Protein AF-W1VDV5-F1 (afdb_monomer)

pLDDT: mean 86.65, std 18.5, range [27.94, 98.75]

Organism: NCBI:txid1403939

Sequence (209 aa):
MAQVTILQLNIWMSGTKVPDGIARCADIVRTTHADVVITSESTPQAVEELRHLLGDGWYAASDPARNGALARWPVAKVGRSDDYLATHVAHPGRTLAVYSMHLEYEYYTPFLYRGYGGSTRYLPSGRWGWGPMPSPVLDEDDLKRVNVESRRPAVGATVAAMMRADTTAGRAPVAGGDFNEPSHLDYTIDGPPTWTTPSTRCTPSTTWA

InterPro domains:
  IPR005135 Endonuclease/exonuclease/phosphatase [PF03372] (7-206)
  IPR036691 Endonuclease/exonuclease/phosphatase superfamily [G3DSA:3.60.10.10] (2-208)
  IPR036691 Endonuclease/exonuclease/phosphatase superfamily [SSF56219] (4-194)

Solvent-accessible surface area (backbone atoms only — not comparable to full-atom values): 11507 Å² total; per-residue (Å²): 129,84,88,80,40,74,41,68,45,69,42,55,70,42,14,72,82,41,93,62,25,49,62,52,49,39,50,52,44,60,76,68,60,44,44,32,39,28,26,8,47,19,42,51,66,45,49,49,53,35,35,60,73,69,29,93,66,44,33,76,50,61,39,94,58,14,15,21,39,35,26,65,39,55,73,75,45,78,48,82,51,80,58,37,33,41,37,32,27,57,39,94,91,47,37,34,37,40,33,14,23,41,36,48,72,40,36,33,50,65,32,27,54,70,19,22,18,28,38,24,86,89,45,90,60,20,83,34,30,76,36,74,44,100,60,51,52,80,55,65,69,60,45,52,50,42,42,57,72,38,41,45,62,59,53,51,51,52,52,52,51,51,38,52,52,34,42,76,71,65,32,47,54,46,76,43,51,43,54,57,65,79,57,83,72,66,74,46,84,86,56,77,87,62,88,88,55,87,80,88,71,88,70,87,83,85,76,90,130

Foldseek 3Di:
DPDAAEEEDALDLLLPVPVVSLLVVLVVCVVSVHQKYKYANHDPVSQVVNQVSVHPQKDKDDDRLRIIMIGSADFPDWDDDNFWIWTWGPDPVFTETEIHGDFQLALLLLQLQLQAQRCQCPDPSVVRRRHGHPDHDPDPVVSVVSVVVSVLVVVVVVVVVVCVVCVVVRHHYDYDYNSSHDDPCSPDPPDDRDPPDDPPDPDDPDDDD

Radius of gyration: 19.24 Å; Cα contacts (8 Å, |Δi|>4): 398; chains: 1; bounding box: 49×42×48 Å

Secondary structure (DSSP, 8-state):
-----EEEEE-TTTTTTSTTHHHHHHHHHHHTT-SEEEEES--HHHHHHHHHHH-TT-EEEE-TTSEEEEESS-EEEEEE-SSEEEEEE--TTS-EEEEEEE---S--HHHHHTTB----TTSGGGGGT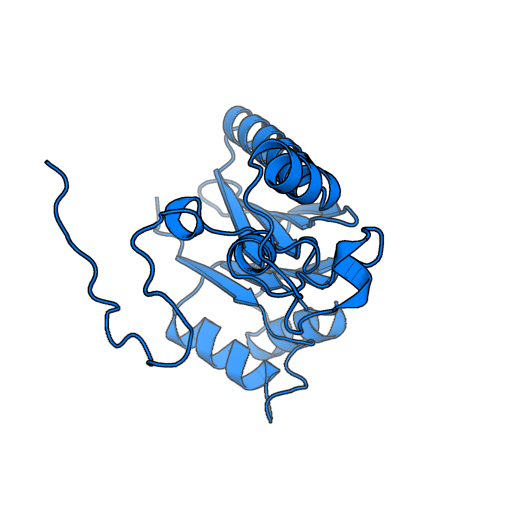TSB-SS----HHHHHHHHHHT-HHHHHHHHHHHHHHHHHTT-EEEEEEE--PPPGGGG-TTSPSSTTS------------

Structure (mmCIF, N/CA/C/O backbone):
data_AF-W1VDV5-F1
#
_entry.id   AF-W1VDV5-F1
#
loop_
_atom_site.group_PDB
_atom_site.id
_atom_site.type_symbol
_atom_site.label_atom_id
_atom_site.label_alt_id
_atom_site.label_comp_id
_atom_site.label_asym_id
_atom_site.label_entity_id
_atom_site.label_seq_id
_atom_site.pdbx_PDB_ins_code
_atom_site.Cartn_x
_atom_site.Cartn_y
_atom_site.Cartn_z
_atom_site.occupancy
_atom_site.B_iso_or_equiv
_atom_site.auth_seq_id
_atom_site.auth_comp_id
_atom_site.auth_asym_id
_atom_site.auth_atom_id
_atom_site.pdbx_PDB_model_num
ATOM 1 N N . MET A 1 1 ? -8.705 -13.173 20.898 1.00 58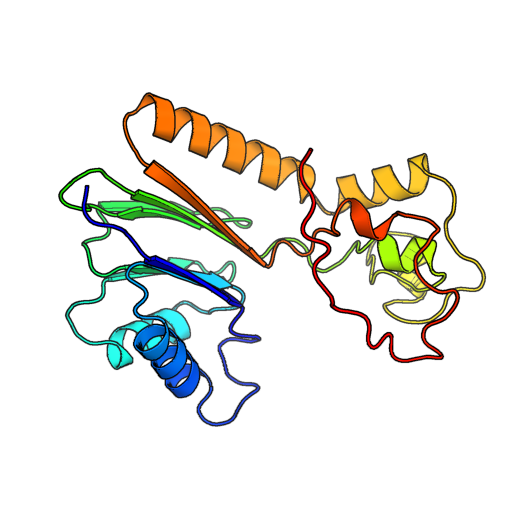.12 1 MET A N 1
ATOM 2 C CA . MET A 1 1 ? -8.947 -11.993 20.038 1.00 58.12 1 MET A CA 1
ATOM 3 C C . MET A 1 1 ? -9.775 -12.463 18.859 1.00 58.12 1 MET A C 1
ATOM 5 O O . MET A 1 1 ? -9.532 -13.577 18.413 1.00 58.12 1 MET A O 1
ATOM 9 N N . ALA A 1 2 ? -10.756 -11.680 18.405 1.00 75.69 2 ALA A N 1
ATOM 10 C CA . ALA A 1 2 ? -11.415 -11.973 17.134 1.00 75.69 2 ALA A CA 1
ATOM 11 C C . ALA A 1 2 ? -10.360 -11.948 16.015 1.00 75.69 2 ALA A C 1
ATOM 13 O O . ALA A 1 2 ? -9.437 -11.132 16.061 1.00 75.69 2 ALA A O 1
ATOM 14 N N . GLN A 1 3 ? -10.457 -12.887 15.079 1.00 89.75 3 GLN A N 1
ATOM 15 C CA . GLN A 1 3 ? -9.614 -12.920 13.890 1.00 89.75 3 GLN A CA 1
ATOM 16 C C . GLN A 1 3 ? -9.909 -11.676 13.042 1.00 89.75 3 GLN A C 1
ATOM 18 O O . GLN A 1 3 ? -11.073 -11.325 12.878 1.00 89.75 3 GLN A O 1
ATOM 23 N N . VAL A 1 4 ? -8.865 -11.011 12.546 1.00 95.00 4 VAL A N 1
ATOM 24 C CA . VAL A 1 4 ? -8.978 -9.870 11.626 1.00 95.00 4 VAL A CA 1
ATOM 25 C C . VAL A 1 4 ? -8.474 -10.323 10.264 1.00 95.00 4 VAL A C 1
ATOM 27 O O . VAL A 1 4 ? -7.346 -10.811 10.164 1.00 95.00 4 VAL A O 1
ATOM 30 N N . THR A 1 5 ? -9.291 -10.153 9.230 1.00 97.38 5 THR A N 1
ATOM 31 C CA . THR A 1 5 ? -8.925 -10.476 7.846 1.00 97.38 5 THR A CA 1
ATOM 32 C C . THR A 1 5 ? -8.451 -9.219 7.129 1.00 97.38 5 THR A C 1
ATOM 34 O O . THR A 1 5 ? -9.118 -8.185 7.157 1.00 97.38 5 THR A O 1
ATOM 37 N N . ILE A 1 6 ? -7.291 -9.297 6.479 1.00 98.06 6 ILE A N 1
ATOM 38 C CA . ILE A 1 6 ? -6.654 -8.158 5.814 1.00 98.06 6 ILE A CA 1
ATOM 39 C C . ILE A 1 6 ? -6.457 -8.501 4.343 1.00 98.06 6 ILE A C 1
ATOM 41 O O . ILE A 1 6 ? -5.863 -9.528 4.023 1.00 98.06 6 ILE A O 1
ATOM 45 N N . LEU A 1 7 ? -6.939 -7.628 3.463 1.00 98.50 7 LEU A N 1
ATOM 46 C CA . LEU A 1 7 ? -6.752 -7.717 2.020 1.00 98.50 7 LEU A CA 1
ATOM 47 C C . LEU A 1 7 ? -5.811 -6.607 1.557 1.00 98.50 7 LEU A C 1
ATOM 49 O O . LEU A 1 7 ? -6.004 -5.449 1.912 1.00 98.50 7 LEU A O 1
ATOM 53 N N . GLN A 1 8 ? -4.835 -6.944 0.720 1.00 97.75 8 GLN A N 1
ATOM 54 C CA . GLN A 1 8 ? -4.071 -5.972 -0.056 1.00 97.75 8 GLN A CA 1
ATOM 55 C C . GLN A 1 8 ? -4.488 -6.074 -1.523 1.00 97.75 8 GLN A C 1
ATOM 57 O O . GLN A 1 8 ? -4.603 -7.177 -2.054 1.00 97.75 8 GLN A O 1
ATOM 62 N N . LEU A 1 9 ? -4.748 -4.932 -2.159 1.00 97.12 9 LEU A N 1
ATOM 63 C CA . LEU A 1 9 ? -5.181 -4.863 -3.549 1.00 97.12 9 LEU A CA 1
ATOM 64 C C . LEU A 1 9 ? -4.583 -3.635 -4.248 1.00 97.12 9 LEU A C 1
ATOM 66 O O . LEU A 1 9 ? -4.988 -2.502 -3.990 1.00 97.12 9 LEU A O 1
ATOM 70 N N . ASN A 1 10 ? -3.652 -3.841 -5.182 1.00 96.81 10 ASN A N 1
ATOM 71 C CA . ASN A 1 10 ? -3.353 -2.807 -6.173 1.00 96.81 10 ASN A CA 1
ATOM 72 C C . ASN A 1 10 ? -4.541 -2.749 -7.148 1.00 96.81 10 ASN A C 1
ATOM 74 O O . ASN A 1 10 ? -4.861 -3.745 -7.795 1.00 96.81 10 ASN A O 1
ATOM 78 N N . ILE A 1 11 ? -5.214 -1.598 -7.229 1.00 96.38 11 ILE A N 1
ATOM 79 C CA . ILE A 1 11 ? -6.414 -1.434 -8.063 1.00 96.38 11 ILE A CA 1
ATOM 80 C C . ILE A 1 11 ? -6.109 -0.898 -9.468 1.00 96.38 11 ILE A C 1
ATOM 82 O O . ILE A 1 11 ? -7.039 -0.530 -10.172 1.00 96.38 11 ILE A O 1
ATOM 86 N N . TRP A 1 12 ? -4.836 -0.831 -9.863 1.00 95.06 12 TRP A N 1
ATOM 87 C CA . TRP A 1 12 ? -4.288 -0.440 -11.166 1.00 95.06 12 TRP A CA 1
ATOM 88 C C . TRP A 1 12 ? -4.967 0.759 -11.836 1.00 95.06 12 TRP A C 1
ATOM 90 O O . TRP A 1 12 ? -6.034 0.679 -12.454 1.00 95.06 12 TRP A O 1
ATOM 100 N N . MET A 1 13 ? -4.320 1.917 -11.734 1.00 94.75 13 MET A N 1
ATOM 101 C CA . MET A 1 13 ? -4.881 3.189 -12.174 1.00 94.75 13 MET A CA 1
ATOM 102 C C . MET A 1 13 ? -6.302 3.444 -11.649 1.00 94.75 13 MET A C 1
ATOM 104 O O . MET A 1 13 ? -7.171 3.902 -12.392 1.00 94.75 13 MET A O 1
ATOM 108 N N . SER A 1 14 ? -6.534 3.173 -10.362 1.00 96.69 14 SER A N 1
ATOM 109 C CA . SER A 1 14 ? -7.820 3.440 -9.703 1.00 96.69 14 SER A CA 1
ATOM 110 C C . SER A 1 14 ? -9.006 2.716 -10.350 1.00 96.69 14 SER A C 1
ATOM 112 O O . SER A 1 14 ? -10.077 3.286 -10.523 1.00 96.69 14 SER A O 1
ATOM 114 N N . GLY A 1 15 ? -8.795 1.472 -10.775 1.00 95.50 15 GLY A N 1
ATOM 115 C CA . GLY A 1 15 ? -9.806 0.613 -11.383 1.00 95.50 15 GLY A CA 1
ATOM 116 C C . GLY A 1 15 ? -10.186 1.005 -12.810 1.00 95.50 15 GLY A C 1
ATOM 117 O O . GLY A 1 15 ? -10.958 0.297 -13.443 1.00 95.50 15 GLY A O 1
ATOM 118 N N . THR A 1 16 ? -9.638 2.094 -13.358 1.00 96.25 16 THR A N 1
ATOM 119 C CA . THR A 1 16 ? -10.084 2.671 -14.642 1.00 96.25 16 THR A CA 1
ATOM 120 C C . THR A 1 16 ? -9.752 1.818 -15.864 1.00 96.25 16 THR A C 1
ATOM 122 O O . THR A 1 16 ? -10.242 2.081 -16.961 1.00 96.25 16 THR A O 1
ATOM 125 N N . LYS A 1 17 ? -8.903 0.803 -15.701 1.00 95.62 17 LYS A N 1
ATOM 126 C CA . LYS A 1 17 ? -8.490 -0.097 -16.784 1.00 95.62 17 LYS A CA 1
ATOM 127 C C . LYS A 1 17 ? -9.360 -1.332 -16.929 1.00 95.62 17 LYS A C 1
ATOM 129 O O . LYS A 1 17 ? -9.198 -2.079 -17.890 1.00 95.62 17 LYS A O 1
ATOM 134 N N . VAL A 1 18 ? -10.283 -1.534 -15.997 1.00 94.19 18 VAL A N 1
ATOM 135 C CA . VAL A 1 18 ? -11.247 -2.626 -16.023 1.00 94.19 18 VAL A CA 1
ATOM 136 C C . VAL A 1 18 ? -12.647 -2.011 -16.015 1.00 94.19 18 VAL A C 1
ATOM 138 O O . VAL A 1 18 ? -12.914 -1.148 -15.179 1.00 94.19 18 VAL A O 1
ATOM 141 N N . PRO A 1 19 ? -13.560 -2.427 -16.911 1.00 96.06 19 PRO A N 1
ATOM 142 C CA . PRO A 1 19 ? -14.954 -1.996 -16.848 1.00 96.06 19 PRO A CA 1
ATOM 143 C C . PRO A 1 19 ? -15.556 -2.276 -15.465 1.00 96.06 19 PRO A C 1
ATOM 145 O O . PRO A 1 19 ? -15.450 -3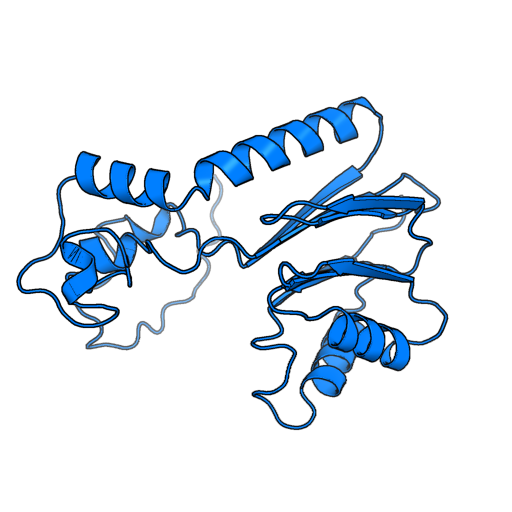.398 -14.959 1.00 96.06 19 PRO A O 1
ATOM 148 N N . ASP A 1 20 ? -16.159 -1.251 -14.859 1.00 96.31 20 ASP A N 1
ATOM 149 C CA . ASP A 1 20 ? -16.695 -1.271 -13.490 1.00 96.31 20 ASP A CA 1
ATOM 150 C C . ASP A 1 20 ? -15.652 -1.661 -12.424 1.00 96.31 20 ASP A C 1
ATOM 152 O O . ASP A 1 20 ? -15.963 -2.317 -11.429 1.00 96.31 20 ASP A O 1
ATOM 156 N N . GLY A 1 21 ? -14.384 -1.291 -12.637 1.00 97.31 21 GLY A N 1
ATOM 157 C CA . GLY A 1 21 ? -13.256 -1.775 -11.842 1.00 97.31 21 GLY A CA 1
ATOM 158 C C . GLY A 1 21 ? -13.403 -1.562 -10.336 1.00 97.31 21 GLY A C 1
ATOM 159 O O . GLY A 1 21 ? -13.156 -2.494 -9.573 1.00 97.31 21 GLY A O 1
ATOM 160 N N . ILE A 1 22 ? -13.867 -0.390 -9.888 1.00 98.12 22 ILE A N 1
ATOM 161 C CA . ILE A 1 22 ? -14.070 -0.123 -8.453 1.00 98.12 22 ILE A CA 1
ATOM 162 C C . ILE A 1 22 ? -15.207 -0.975 -7.869 1.00 98.12 22 ILE A C 1
ATOM 164 O O . ILE A 1 22 ? -15.052 -1.533 -6.782 1.00 98.12 22 ILE A O 1
ATOM 168 N N . ALA A 1 23 ? -16.305 -1.174 -8.606 1.00 98.38 23 ALA A N 1
ATOM 169 C CA . ALA A 1 23 ? -17.381 -2.075 -8.190 1.00 98.38 23 ALA A CA 1
ATOM 170 C C . ALA A 1 23 ? -16.886 -3.523 -8.043 1.00 98.38 23 ALA A C 1
ATOM 172 O O . ALA A 1 23 ? -17.165 -4.174 -7.037 1.00 98.38 23 ALA A O 1
ATOM 173 N N . ARG A 1 24 ? -16.053 -3.994 -8.977 1.00 98.19 24 ARG A N 1
ATOM 174 C CA . ARG A 1 24 ? -15.415 -5.318 -8.889 1.00 98.19 24 ARG A CA 1
ATOM 175 C C . ARG A 1 24 ? -14.446 -5.423 -7.714 1.00 98.19 24 ARG A C 1
ATOM 177 O O . ARG A 1 24 ? -14.394 -6.462 -7.063 1.00 98.19 24 ARG A O 1
ATOM 184 N N . CYS A 1 25 ? -13.709 -4.355 -7.403 1.00 98.38 25 CYS A N 1
ATOM 185 C CA . CYS A 1 25 ? -12.883 -4.305 -6.196 1.00 98.38 25 CYS A CA 1
ATOM 186 C C . CYS A 1 25 ? -13.749 -4.458 -4.938 1.00 98.38 25 CYS A C 1
ATOM 188 O O . CYS A 1 25 ? -13.395 -5.232 -4.051 1.00 98.38 25 CYS A O 1
ATOM 190 N N . ALA A 1 26 ? -14.910 -3.796 -4.876 1.00 98.56 26 ALA A N 1
ATOM 191 C CA . ALA A 1 26 ? -15.850 -3.960 -3.768 1.00 98.56 26 ALA A CA 1
ATOM 192 C C . ALA A 1 26 ? -16.353 -5.411 -3.646 1.00 98.56 26 ALA A C 1
ATOM 194 O O . ALA A 1 26 ? -16.460 -5.932 -2.536 1.00 98.56 26 ALA A O 1
ATOM 195 N N . ASP A 1 27 ? -16.601 -6.098 -4.763 1.00 98.50 27 ASP A N 1
ATOM 196 C CA . ASP A 1 27 ? -16.974 -7.518 -4.753 1.00 98.50 27 ASP A CA 1
ATOM 197 C C . ASP A 1 27 ? -15.844 -8.418 -4.232 1.00 98.50 27 ASP A C 1
ATOM 199 O O . ASP A 1 27 ? -16.099 -9.320 -3.432 1.00 98.50 27 ASP A O 1
ATOM 203 N N . ILE A 1 28 ? -14.586 -8.147 -4.597 1.00 98.38 28 ILE A N 1
ATOM 204 C CA . ILE A 1 28 ? -13.416 -8.855 -4.042 1.00 98.38 28 ILE A CA 1
ATOM 205 C C . ILE A 1 28 ? -13.341 -8.658 -2.522 1.00 98.38 28 ILE A C 1
ATOM 207 O O . ILE A 1 28 ? -13.182 -9.621 -1.774 1.00 98.38 28 ILE A O 1
ATOM 211 N N . VAL A 1 29 ? -13.514 -7.427 -2.038 1.00 98.56 29 VAL A N 1
ATOM 212 C CA . VAL A 1 29 ? -13.521 -7.129 -0.596 1.00 98.56 29 VAL A CA 1
ATOM 213 C C . VAL A 1 29 ? -14.624 -7.910 0.132 1.00 98.56 29 VAL A C 1
ATOM 215 O O . VAL A 1 29 ? -14.377 -8.485 1.193 1.00 98.56 29 VAL A O 1
ATOM 218 N N . ARG A 1 30 ? -15.835 -7.987 -0.438 1.00 98.12 30 ARG A N 1
ATOM 219 C CA . ARG A 1 30 ? -16.959 -8.729 0.165 1.00 98.12 30 ARG A CA 1
ATOM 220 C C . ARG A 1 30 ? -16.737 -10.239 0.160 1.00 98.12 30 ARG A C 1
ATOM 222 O O . ARG A 1 30 ? -16.990 -10.887 1.171 1.00 98.12 30 ARG A O 1
ATOM 229 N N . THR A 1 31 ? -16.276 -10.789 -0.961 1.00 98.12 31 THR A N 1
ATOM 230 C CA . THR A 1 31 ? -16.064 -12.239 -1.142 1.00 98.12 31 THR A CA 1
ATOM 231 C C . THR A 1 31 ? -14.913 -12.773 -0.297 1.00 98.12 31 THR A C 1
ATOM 233 O O . THR A 1 31 ? -14.963 -13.911 0.158 1.00 98.12 31 THR A O 1
ATOM 236 N N . THR A 1 32 ? -13.900 -11.948 -0.035 1.00 97.69 32 THR A N 1
ATOM 237 C CA . THR A 1 32 ? -12.791 -12.288 0.869 1.00 97.69 32 THR A CA 1
ATOM 238 C C . THR A 1 32 ? -13.123 -12.075 2.344 1.00 97.69 32 THR A C 1
ATOM 240 O O . THR A 1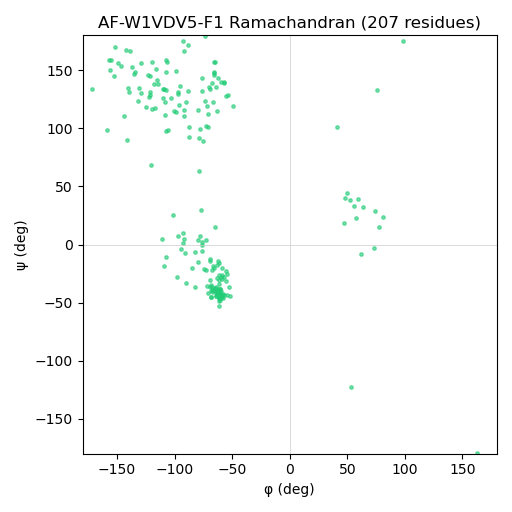 32 ? -12.321 -12.445 3.197 1.00 97.69 32 THR A O 1
ATOM 243 N N . HIS A 1 33 ? -14.290 -11.498 2.660 1.00 97.31 33 HIS A N 1
ATOM 244 C CA . HIS A 1 33 ? -14.681 -11.132 4.023 1.00 97.31 33 HIS A CA 1
ATOM 245 C C . HIS A 1 33 ? -13.618 -10.276 4.734 1.00 97.31 33 HIS A C 1
ATOM 247 O O . HIS A 1 33 ? -13.357 -10.455 5.923 1.00 97.31 33 HIS A O 1
ATOM 253 N N . ALA A 1 34 ? -12.982 -9.358 3.999 1.00 98.12 34 ALA A N 1
ATOM 254 C CA . ALA A 1 34 ? -11.941 -8.507 4.555 1.00 98.12 34 ALA A CA 1
ATOM 255 C C . ALA A 1 34 ? -12.514 -7.520 5.586 1.00 98.12 34 ALA A C 1
ATOM 257 O O . ALA A 1 34 ? -13.562 -6.907 5.376 1.00 98.12 34 ALA A O 1
ATOM 258 N N . ASP A 1 35 ? -11.785 -7.331 6.682 1.00 98.12 35 ASP A N 1
ATOM 259 C CA . ASP A 1 35 ? -12.079 -6.328 7.706 1.00 98.12 35 ASP A CA 1
ATOM 260 C C . ASP A 1 35 ? -11.252 -5.051 7.521 1.00 98.12 35 ASP A C 1
ATOM 262 O O . ASP A 1 35 ? -11.661 -3.960 7.930 1.00 98.12 35 ASP A O 1
ATOM 266 N N . VAL A 1 36 ? -10.072 -5.201 6.917 1.00 98.56 36 VAL A N 1
ATOM 267 C CA . VAL A 1 36 ? -9.162 -4.124 6.531 1.00 98.56 36 VAL A CA 1
ATOM 268 C C . VAL A 1 36 ? -8.740 -4.349 5.085 1.00 98.56 36 VAL A C 1
ATOM 270 O O . VAL A 1 36 ? -8.385 -5.462 4.702 1.00 98.56 36 VAL A O 1
ATOM 273 N N . VAL A 1 37 ? -8.754 -3.287 4.289 1.00 98.69 37 VAL A N 1
ATOM 274 C CA . VAL A 1 37 ? -8.319 -3.286 2.893 1.00 98.69 37 VAL A CA 1
ATOM 275 C C . VAL A 1 37 ? -7.200 -2.270 2.743 1.00 98.69 37 VAL A C 1
ATOM 277 O O . VAL A 1 37 ? -7.351 -1.122 3.144 1.00 98.69 37 VAL A O 1
ATOM 280 N N . ILE A 1 38 ? -6.083 -2.689 2.166 1.00 98.75 38 ILE A N 1
ATOM 281 C CA . ILE A 1 38 ? -4.935 -1.855 1.825 1.00 98.75 38 ILE A CA 1
ATOM 282 C C . ILE A 1 38 ? -4.924 -1.713 0.306 1.00 98.75 38 ILE A C 1
ATOM 284 O O . ILE A 1 38 ? -4.881 -2.727 -0.392 1.00 98.75 38 ILE A O 1
ATOM 288 N N . THR A 1 39 ? -4.970 -0.488 -0.214 1.00 98.25 39 THR A N 1
ATOM 289 C CA . THR A 1 39 ? -4.995 -0.232 -1.658 1.00 98.25 39 THR A CA 1
ATOM 290 C C . THR A 1 39 ? -3.757 0.503 -2.148 1.00 98.25 39 THR A C 1
ATOM 292 O O . THR A 1 39 ? -3.275 1.435 -1.507 1.00 98.25 39 THR A O 1
ATOM 295 N N . SER A 1 40 ? -3.289 0.118 -3.333 1.00 97.44 40 SER A N 1
ATOM 296 C CA . SER A 1 40 ? -2.222 0.803 -4.075 1.00 97.44 40 SER A CA 1
ATOM 297 C C . SER A 1 40 ? -2.754 1.271 -5.435 1.00 97.44 40 SER A C 1
ATOM 299 O O . SER A 1 40 ? -3.761 0.753 -5.925 1.00 97.44 40 SER A O 1
ATOM 301 N N . GLU A 1 41 ? -2.113 2.285 -6.024 1.00 96.50 41 GLU A N 1
ATOM 302 C CA . GLU A 1 41 ? -2.565 2.996 -7.235 1.00 96.50 41 GLU A CA 1
ATOM 303 C C . GLU A 1 41 ? -3.965 3.639 -7.151 1.00 96.50 41 GLU A C 1
ATOM 305 O O . GLU A 1 41 ? -4.613 3.957 -8.163 1.00 96.50 41 GLU A O 1
ATOM 310 N N . SER A 1 42 ? -4.425 3.908 -5.935 1.00 96.31 42 SER A N 1
ATOM 311 C CA . SER A 1 42 ? -5.763 4.410 -5.646 1.00 96.31 42 SER A CA 1
ATOM 312 C C . SER A 1 42 ? -5.754 5.914 -5.391 1.00 96.31 42 SER A C 1
ATOM 314 O O . SER A 1 42 ? -5.178 6.363 -4.405 1.00 96.31 42 SER A O 1
ATOM 316 N N . THR A 1 43 ? -6.403 6.709 -6.244 1.00 97.31 43 THR A N 1
ATOM 317 C CA . THR A 1 43 ? -6.643 8.124 -5.930 1.00 97.31 43 THR A CA 1
ATOM 318 C C . THR A 1 43 ? -7.583 8.256 -4.726 1.00 97.31 43 THR A C 1
ATOM 320 O O . THR A 1 43 ? -8.388 7.352 -4.476 1.00 97.31 43 THR A O 1
ATOM 323 N N . PRO A 1 44 ? -7.560 9.390 -4.001 1.00 97.75 44 PRO A N 1
ATOM 324 C CA . PRO A 1 44 ? -8.506 9.628 -2.914 1.00 97.75 44 PRO A CA 1
ATOM 325 C C . PRO A 1 44 ? -9.973 9.457 -3.322 1.00 97.75 44 PRO A C 1
ATOM 327 O O . PRO A 1 44 ? -10.757 8.912 -2.552 1.00 97.75 44 PRO A O 1
ATOM 330 N N . GLN A 1 45 ? -10.329 9.860 -4.546 1.00 98.25 45 GLN A N 1
ATOM 331 C CA . GLN A 1 45 ? -11.676 9.707 -5.096 1.00 98.25 45 GLN A CA 1
ATOM 332 C C . GLN A 1 45 ? -12.067 8.233 -5.243 1.00 98.25 45 GLN A C 1
ATOM 334 O O . GLN A 1 45 ? -13.165 7.858 -4.850 1.00 98.25 45 GLN A O 1
ATOM 339 N N . ALA A 1 46 ? -11.165 7.392 -5.753 1.00 98.19 46 ALA A N 1
ATOM 340 C CA . ALA A 1 46 ? -11.428 5.967 -5.932 1.00 98.19 46 ALA A CA 1
ATOM 341 C C . ALA A 1 46 ? -11.538 5.213 -4.601 1.00 98.19 46 ALA A C 1
ATOM 343 O O . ALA A 1 46 ? -12.364 4.314 -4.465 1.00 98.19 46 ALA A O 1
ATOM 344 N N . VAL A 1 47 ? -10.730 5.593 -3.603 1.00 98.50 47 VAL A N 1
ATOM 345 C CA . VAL A 1 47 ? -10.848 5.046 -2.242 1.00 98.50 47 VAL A CA 1
ATOM 346 C C . VAL A 1 47 ? -12.202 5.409 -1.631 1.00 98.50 47 VAL A C 1
ATOM 348 O O . VAL A 1 47 ? -12.843 4.556 -1.022 1.00 98.50 47 VAL A O 1
ATOM 351 N N . GLU A 1 48 ? -12.657 6.649 -1.813 1.00 98.44 48 GLU A N 1
ATOM 352 C CA . GLU A 1 48 ? -13.956 7.090 -1.300 1.00 98.44 48 GLU A CA 1
ATOM 353 C C . GLU A 1 48 ? -15.126 6.417 -2.032 1.00 98.44 48 GLU A C 1
ATOM 355 O O . GLU A 1 48 ? -16.077 5.971 -1.396 1.00 98.44 48 GLU A O 1
ATOM 360 N N . GLU A 1 49 ? -15.038 6.253 -3.353 1.00 98.50 49 GLU A N 1
ATOM 361 C CA . GLU A 1 49 ? -16.015 5.488 -4.134 1.00 98.50 49 GLU A CA 1
ATOM 362 C C . GLU A 1 49 ? -16.095 4.027 -3.665 1.00 98.50 49 GLU A C 1
ATOM 364 O O . GLU A 1 49 ? -17.188 3.507 -3.422 1.00 98.50 49 GLU A O 1
ATOM 369 N N . LEU A 1 50 ? -14.946 3.376 -3.449 1.00 98.62 50 LEU A N 1
ATOM 370 C CA . LEU A 1 50 ? -14.887 2.028 -2.887 1.00 98.62 50 LEU A CA 1
ATOM 371 C C . LEU A 1 50 ? -15.531 1.980 -1.493 1.00 98.62 50 LEU A C 1
ATOM 373 O O . LEU A 1 50 ? -16.335 1.088 -1.222 1.00 98.62 50 LEU A O 1
ATOM 377 N N . ARG A 1 51 ? -15.238 2.956 -0.624 1.00 98.69 51 ARG A N 1
ATOM 378 C CA . ARG A 1 51 ? -15.854 3.076 0.707 1.00 98.69 51 ARG A CA 1
ATOM 379 C C . ARG A 1 51 ? -17.377 3.177 0.607 1.00 98.69 51 ARG A C 1
ATOM 381 O O . ARG A 1 51 ? -18.076 2.459 1.318 1.00 98.69 51 ARG A O 1
ATOM 388 N N . HIS A 1 52 ? -17.893 4.014 -0.293 1.00 98.56 52 HIS A N 1
ATOM 389 C CA . HIS A 1 52 ? -19.332 4.170 -0.517 1.00 98.56 52 HIS A CA 1
ATOM 390 C C . HIS A 1 52 ? -20.002 2.871 -0.965 1.00 98.56 52 HIS A C 1
ATOM 392 O O . HIS A 1 52 ? -21.054 2.515 -0.437 1.00 98.56 52 HIS A O 1
ATOM 398 N N . LEU A 1 53 ? -19.390 2.135 -1.894 1.00 98.56 53 LEU A N 1
ATOM 399 C CA . LEU A 1 53 ? -19.920 0.850 -2.350 1.00 98.56 53 LEU A CA 1
ATOM 400 C C . LEU A 1 53 ? -19.934 -0.190 -1.225 1.00 98.56 53 LEU A C 1
ATOM 402 O O . LEU A 1 53 ? -20.858 -0.997 -1.135 1.00 98.56 53 LEU A O 1
ATOM 406 N N . LEU A 1 54 ? -18.925 -0.184 -0.355 1.00 98.50 54 LEU A N 1
ATOM 407 C CA . LEU A 1 54 ? -18.852 -1.083 0.796 1.00 98.50 54 LEU A CA 1
ATOM 408 C C . LEU A 1 54 ? -19.844 -0.718 1.918 1.00 98.50 54 LEU A C 1
ATOM 410 O O . LEU A 1 54 ? -20.225 -1.598 2.696 1.00 98.50 54 LEU A O 1
ATOM 414 N N . GLY A 1 55 ? -20.304 0.536 1.962 1.00 97.94 55 GLY A N 1
ATOM 415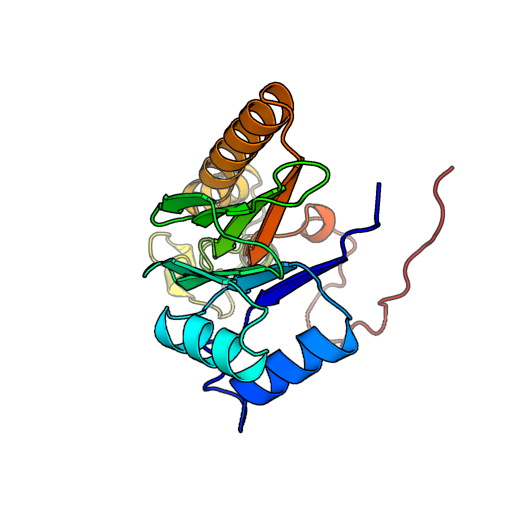 C CA . GLY A 1 55 ? -21.377 1.033 2.826 1.00 97.94 55 GLY A CA 1
ATOM 416 C C . GLY A 1 55 ? -20.899 1.742 4.099 1.00 97.94 55 GLY A C 1
ATOM 417 O O . GLY A 1 55 ? -19.714 1.761 4.426 1.00 97.94 55 GLY A O 1
ATOM 418 N N . ASP A 1 56 ? -21.846 2.302 4.857 1.00 94.00 56 ASP A N 1
ATOM 419 C CA . ASP A 1 56 ? -21.593 3.216 5.991 1.00 94.00 56 ASP A CA 1
ATOM 420 C C . ASP A 1 56 ? -20.794 2.616 7.160 1.00 94.00 56 ASP A C 1
ATOM 422 O O . ASP A 1 56 ? -20.281 3.344 8.006 1.00 94.00 56 ASP A O 1
ATOM 426 N N . GLY A 1 57 ? -20.652 1.289 7.208 1.00 96.38 57 GLY A N 1
ATOM 427 C CA . GLY A 1 57 ? -19.802 0.599 8.182 1.00 96.38 57 GLY A CA 1
ATOM 428 C C . GLY A 1 57 ? -18.301 0.671 7.878 1.00 96.38 57 GLY A C 1
ATOM 429 O O . GLY A 1 57 ? -17.515 0.098 8.629 1.00 96.38 57 GLY A O 1
ATOM 430 N N . TRP A 1 58 ? -17.903 1.321 6.781 1.00 98.56 58 TRP A N 1
ATOM 431 C CA . TRP A 1 58 ? -16.513 1.436 6.354 1.00 98.56 58 TRP A CA 1
ATOM 432 C C . TRP A 1 58 ? -15.970 2.851 6.514 1.00 98.56 58 TRP A C 1
ATOM 434 O O . TRP A 1 58 ? -16.563 3.842 6.080 1.00 98.56 58 TRP A O 1
ATOM 444 N N . TYR A 1 59 ? -14.772 2.911 7.079 1.00 98.62 59 TYR A N 1
ATOM 445 C CA . TYR A 1 59 ? -13.953 4.104 7.222 1.00 98.62 59 TYR A CA 1
ATOM 446 C C . TYR A 1 59 ? -12.785 4.011 6.253 1.00 98.62 59 TYR A C 1
ATOM 448 O O . TYR A 1 59 ? -12.302 2.911 5.986 1.00 98.62 59 TYR A O 1
ATOM 456 N N . ALA A 1 60 ? -12.317 5.150 5.749 1.00 98.19 60 ALA A N 1
ATOM 457 C CA . ALA A 1 60 ? -11.212 5.177 4.807 1.00 98.19 60 ALA A CA 1
ATOM 458 C C . ALA A 1 60 ? -10.210 6.292 5.109 1.00 98.19 60 ALA A C 1
ATOM 460 O O . ALA A 1 60 ? -10.545 7.337 5.667 1.00 98.19 60 ALA A O 1
ATOM 461 N N . ALA A 1 61 ? -8.971 6.052 4.703 1.00 98.38 61 ALA A N 1
ATOM 462 C CA . ALA A 1 61 ? -7.905 7.029 4.617 1.00 98.38 61 ALA A CA 1
ATOM 463 C C . ALA A 1 61 ? -7.180 6.845 3.283 1.00 98.38 61 ALA A C 1
ATOM 465 O O . ALA A 1 61 ? -7.042 5.731 2.783 1.00 98.38 61 ALA A O 1
ATOM 466 N N . SER A 1 62 ? -6.705 7.945 2.716 1.00 97.81 62 SER A N 1
ATOM 467 C CA . SER A 1 62 ? -5.947 7.955 1.468 1.00 97.81 62 SER A CA 1
ATOM 468 C C . SER A 1 62 ? -4.989 9.142 1.417 1.00 97.81 62 SER A C 1
ATOM 470 O O . SER A 1 62 ? -5.036 10.055 2.266 1.00 97.81 62 SER A O 1
ATOM 472 N N . ASP A 1 63 ? -4.106 9.124 0.422 1.00 95.81 63 ASP A N 1
ATOM 473 C CA . ASP A 1 63 ? -3.194 10.216 0.107 1.00 95.81 63 ASP A CA 1
ATOM 474 C C . ASP A 1 63 ? -3.057 10.464 -1.412 1.00 95.81 63 ASP A C 1
ATOM 476 O O . ASP A 1 63 ? -3.492 9.654 -2.236 1.00 95.81 63 ASP A O 1
ATOM 480 N N . PRO A 1 64 ? -2.468 11.608 -1.812 1.00 93.56 64 PRO A N 1
ATOM 481 C CA . PRO A 1 64 ? -2.134 11.875 -3.211 1.00 93.56 64 PRO A CA 1
ATOM 482 C C . PRO A 1 64 ? -1.053 10.949 -3.796 1.00 93.56 64 PRO A C 1
ATOM 484 O O . PRO A 1 64 ? -0.991 10.812 -5.016 1.00 93.56 64 PRO A O 1
ATOM 487 N N . ALA A 1 65 ? -0.241 10.298 -2.952 1.00 93.00 65 ALA A N 1
ATOM 488 C CA . ALA A 1 65 ? 0.769 9.306 -3.344 1.00 93.00 65 ALA A CA 1
ATOM 489 C C . ALA A 1 65 ? 0.160 7.958 -3.784 1.00 93.00 65 ALA A C 1
ATOM 491 O O . ALA A 1 65 ? 0.869 7.035 -4.180 1.00 93.00 65 ALA A O 1
ATOM 492 N N . ARG A 1 66 ? -1.176 7.890 -3.834 1.00 95.19 66 ARG A N 1
ATOM 493 C CA . ARG A 1 66 ? -1.975 6.787 -4.373 1.00 95.19 66 ARG A CA 1
ATOM 494 C C . ARG A 1 66 ? -2.008 5.555 -3.475 1.00 95.19 66 ARG A C 1
ATOM 496 O O . ARG A 1 66 ? -2.200 4.439 -3.962 1.00 95.19 66 ARG A O 1
ATOM 503 N N . ASN A 1 67 ? -1.880 5.779 -2.173 1.00 97.56 67 ASN A N 1
ATOM 504 C CA . ASN A 1 67 ? -2.101 4.782 -1.140 1.00 97.56 67 ASN A CA 1
ATOM 505 C C . ASN A 1 67 ? -3.499 4.936 -0.537 1.00 97.56 67 ASN A C 1
ATOM 507 O O . ASN A 1 67 ? -4.028 6.047 -0.412 1.00 97.56 67 ASN A O 1
ATOM 511 N N . GLY A 1 68 ? -4.080 3.824 -0.099 1.00 98.00 68 GLY A N 1
ATOM 512 C CA . GLY A 1 68 ? -5.351 3.828 0.607 1.00 98.00 68 GLY A CA 1
ATOM 513 C C . GLY A 1 68 ? -5.449 2.735 1.658 1.00 98.00 68 GLY A C 1
ATOM 514 O O . GLY A 1 68 ? -4.800 1.694 1.591 1.00 98.00 68 GLY A O 1
ATOM 515 N N . ALA A 1 69 ? -6.274 2.993 2.661 1.00 98.50 69 ALA A N 1
ATOM 516 C CA . ALA A 1 69 ? -6.642 2.031 3.680 1.00 98.50 69 ALA A CA 1
ATOM 517 C C . ALA A 1 69 ? -8.132 2.182 3.982 1.00 98.50 69 ALA A C 1
ATOM 519 O O . ALA A 1 69 ? -8.603 3.292 4.225 1.00 98.50 69 ALA A O 1
ATOM 520 N N . LEU A 1 70 ? -8.865 1.074 3.996 1.00 98.75 70 LEU A N 1
ATOM 521 C CA . LEU A 1 70 ? -10.252 1.010 4.434 1.00 98.75 70 LEU A CA 1
ATOM 522 C C . LEU A 1 70 ? -10.373 0.017 5.585 1.00 98.75 70 LEU A C 1
ATOM 524 O O . LEU A 1 70 ? -9.675 -0.993 5.609 1.00 98.75 70 LEU A O 1
ATOM 528 N N . ALA A 1 71 ? -11.253 0.284 6.542 1.00 98.50 71 ALA A N 1
ATOM 529 C CA . ALA A 1 71 ? -11.488 -0.617 7.662 1.00 98.50 71 ALA A CA 1
ATOM 530 C C . ALA A 1 71 ? -12.929 -0.545 8.168 1.00 98.50 71 ALA A C 1
ATOM 532 O O . ALA A 1 71 ? -13.584 0.491 8.058 1.00 98.50 71 ALA A O 1
ATOM 533 N N . ARG A 1 72 ? -13.392 -1.621 8.813 1.00 98.00 72 ARG A N 1
ATOM 534 C CA . ARG A 1 72 ? -14.712 -1.680 9.474 1.00 98.00 72 ARG A CA 1
ATOM 535 C C . ARG A 1 72 ? -14.778 -0.943 10.822 1.00 98.00 72 ARG A C 1
ATOM 537 O O . ARG A 1 72 ? -15.802 -0.972 11.499 1.00 98.00 72 ARG A O 1
ATOM 544 N N . TRP A 1 73 ? -13.685 -0.294 11.230 1.00 98.06 73 TRP A N 1
ATOM 545 C CA . TRP A 1 73 ? -13.573 0.455 12.486 1.00 98.06 73 TRP A CA 1
ATOM 546 C C . TRP A 1 73 ? -13.023 1.866 12.249 1.00 98.06 73 TRP A C 1
ATOM 548 O O . TRP A 1 73 ? -12.305 2.073 11.268 1.00 98.06 73 TRP A O 1
ATOM 558 N N . PRO A 1 74 ? -13.306 2.829 13.149 1.00 98.19 74 PRO A N 1
ATOM 559 C CA . PRO A 1 74 ? -12.909 4.220 12.965 1.00 98.19 74 PRO A CA 1
ATOM 560 C C . PRO A 1 74 ? -11.403 4.412 12.775 1.00 98.19 74 PRO A C 1
ATOM 562 O O . PRO A 1 74 ? -10.584 3.825 13.489 1.00 98.19 74 PRO A O 1
ATOM 565 N N . VAL A 1 75 ? -11.041 5.309 11.860 1.00 98.12 75 VAL A N 1
ATOM 566 C CA . VAL A 1 75 ? -9.667 5.796 11.704 1.00 98.12 75 VAL A CA 1
ATOM 567 C C . VAL A 1 75 ? -9.399 6.861 12.768 1.00 98.12 75 VAL A C 1
ATOM 569 O O . VAL A 1 75 ? -10.016 7.922 12.765 1.00 98.12 75 VAL A O 1
ATOM 572 N N . ALA A 1 76 ? -8.473 6.580 13.684 1.00 97.50 76 ALA A N 1
ATOM 573 C CA . ALA A 1 76 ? -8.126 7.469 14.793 1.00 97.50 76 ALA A CA 1
ATOM 574 C C . ALA A 1 76 ? -6.993 8.445 14.447 1.00 97.50 76 ALA A C 1
ATOM 576 O O . ALA A 1 76 ? -6.946 9.558 14.969 1.00 97.50 76 ALA A O 1
ATOM 577 N N . LYS A 1 77 ? -6.050 8.024 13.598 1.00 98.06 77 LYS A N 1
ATOM 578 C CA . LYS A 1 77 ? -4.899 8.839 13.195 1.00 98.06 77 LYS A CA 1
ATOM 579 C C . LYS A 1 77 ? -4.416 8.434 11.808 1.00 98.06 77 LYS A C 1
ATOM 581 O O . LYS A 1 77 ? -4.420 7.253 11.473 1.00 98.06 77 LYS A O 1
ATOM 586 N N . VAL A 1 78 ? -3.957 9.421 11.041 1.00 98.06 78 VAL A N 1
ATOM 587 C CA . VAL A 1 78 ? -3.324 9.225 9.734 1.00 98.06 78 VAL A CA 1
ATOM 588 C C . VAL A 1 78 ? -1.995 9.979 9.696 1.00 98.06 78 VAL A C 1
ATOM 590 O O . VAL A 1 78 ? -1.940 11.158 10.044 1.00 98.06 78 VAL A O 1
ATOM 593 N N . GLY A 1 79 ? -0.929 9.301 9.281 1.00 97.31 79 GLY A N 1
ATOM 594 C CA . GLY A 1 79 ? 0.357 9.880 8.898 1.00 97.31 79 GLY A CA 1
ATOM 595 C C . GLY A 1 79 ? 0.599 9.652 7.409 1.00 97.31 79 GLY A C 1
ATOM 596 O O . GLY A 1 79 ? 0.291 8.577 6.901 1.00 97.31 79 GLY A O 1
ATOM 597 N N . ARG A 1 80 ? 1.121 10.662 6.711 1.00 95.12 80 ARG A N 1
ATOM 598 C CA . ARG A 1 80 ? 1.336 10.632 5.259 1.00 95.12 80 ARG A CA 1
ATOM 599 C C . ARG A 1 80 ? 2.796 10.900 4.924 1.00 95.12 80 ARG A C 1
ATOM 601 O O . ARG A 1 80 ? 3.446 11.695 5.602 1.00 95.12 80 ARG A O 1
ATOM 608 N N . SER A 1 81 ? 3.257 10.255 3.867 1.00 94.12 81 SER A N 1
ATOM 609 C CA . SER A 1 81 ? 4.537 10.454 3.199 1.00 94.12 81 SER A CA 1
ATOM 610 C C . SER A 1 81 ? 4.305 10.309 1.693 1.00 94.12 81 SER A C 1
ATOM 612 O O . SER A 1 81 ? 3.256 9.821 1.278 1.00 94.12 81 SER A O 1
ATOM 614 N N . ASP A 1 82 ? 5.279 10.705 0.882 1.00 91.44 82 ASP A N 1
ATOM 615 C CA . ASP A 1 82 ? 5.252 10.438 -0.557 1.00 91.44 82 ASP A CA 1
ATOM 616 C C . ASP A 1 82 ? 5.366 8.934 -0.869 1.00 91.44 82 ASP A C 1
ATOM 618 O O . ASP A 1 82 ? 4.996 8.509 -1.956 1.00 91.44 82 ASP A O 1
ATOM 622 N N . ASP A 1 83 ? 5.835 8.124 0.088 1.00 93.19 83 ASP A N 1
ATOM 623 C CA . ASP A 1 83 ? 6.115 6.699 -0.119 1.00 93.19 83 ASP A CA 1
ATOM 624 C C . ASP A 1 83 ? 5.120 5.757 0.607 1.00 93.19 83 ASP A C 1
ATOM 626 O O . ASP A 1 83 ? 5.025 4.570 0.285 1.00 93.19 83 ASP A O 1
ATOM 630 N N . TYR A 1 84 ? 4.385 6.250 1.614 1.00 96.06 84 TYR A N 1
ATOM 631 C CA . TYR A 1 84 ? 3.483 5.425 2.429 1.00 96.06 84 TYR A CA 1
ATOM 632 C C . TYR A 1 84 ? 2.361 6.214 3.123 1.00 96.06 84 TYR A C 1
ATOM 634 O O . TYR A 1 84 ? 2.494 7.395 3.456 1.00 96.06 84 TYR A O 1
ATOM 642 N N . LEU A 1 85 ? 1.303 5.485 3.486 1.00 98.38 85 LEU A N 1
ATOM 643 C CA . LEU A 1 85 ? 0.204 5.931 4.342 1.00 98.38 85 LEU A CA 1
ATOM 644 C C . LEU A 1 85 ? 0.159 5.094 5.624 1.00 98.38 85 LEU A C 1
ATOM 646 O O . LEU A 1 85 ? -0.099 3.894 5.575 1.00 98.38 85 LEU A O 1
ATOM 650 N N . ALA A 1 86 ? 0.351 5.727 6.781 1.00 98.38 86 ALA A N 1
ATOM 651 C CA . ALA A 1 86 ? 0.212 5.092 8.090 1.00 98.38 86 ALA A CA 1
ATOM 652 C C . ALA A 1 86 ? -1.161 5.421 8.696 1.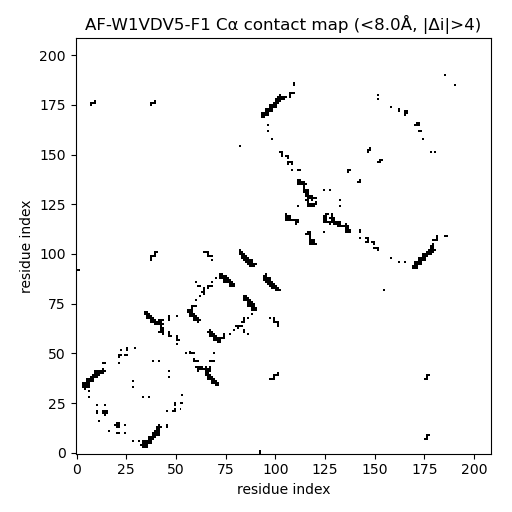00 98.38 86 ALA A C 1
ATOM 654 O O . ALA A 1 86 ? -1.433 6.570 9.040 1.00 98.38 86 ALA A O 1
ATOM 655 N N . THR A 1 87 ? -2.020 4.419 8.861 1.00 98.62 87 THR A N 1
ATOM 656 C CA . THR A 1 87 ? -3.403 4.564 9.335 1.00 98.62 87 THR A CA 1
ATOM 657 C C . THR A 1 87 ? -3.605 3.784 10.630 1.00 98.62 87 THR A C 1
ATOM 659 O O . THR A 1 87 ? -3.522 2.559 10.650 1.00 98.62 87 THR A O 1
ATOM 662 N N . HIS A 1 88 ? -3.907 4.477 11.727 1.00 98.62 88 HIS A N 1
ATOM 663 C CA . HIS A 1 88 ? -4.260 3.843 12.998 1.00 98.62 88 HIS A CA 1
ATOM 664 C C . HIS A 1 88 ? -5.770 3.649 13.094 1.00 98.62 88 HIS A C 1
ATOM 666 O O . HIS A 1 88 ? -6.525 4.620 13.166 1.00 98.62 88 HIS A O 1
ATOM 672 N N . VAL A 1 89 ? -6.201 2.393 13.137 1.00 98.44 89 VAL A N 1
ATOM 673 C CA . VAL A 1 89 ? -7.605 1.975 13.196 1.00 98.44 89 VAL A CA 1
ATOM 674 C C . VAL A 1 89 ? -7.959 1.553 14.622 1.00 98.44 89 VAL A C 1
ATOM 676 O O . VAL A 1 89 ? -7.294 0.698 15.215 1.00 98.44 89 VAL A O 1
ATOM 679 N N . ALA A 1 90 ? -9.015 2.141 15.183 1.00 97.44 90 ALA A N 1
ATOM 680 C CA . ALA A 1 90 ? -9.476 1.924 16.554 1.00 97.44 90 ALA A CA 1
ATOM 681 C C . ALA A 1 90 ? -10.279 0.616 16.705 1.00 97.44 90 ALA A C 1
ATOM 683 O O . ALA A 1 90 ? -11.466 0.625 17.027 1.00 97.44 90 ALA A O 1
ATOM 684 N N . HIS A 1 91 ? -9.633 -0.525 16.463 1.00 96.00 91 HIS A N 1
ATOM 685 C CA . HIS A 1 91 ? -10.246 -1.838 16.658 1.00 96.00 91 HIS A CA 1
ATOM 686 C C . HIS A 1 91 ? -10.447 -2.145 18.165 1.00 96.00 91 HIS A C 1
ATOM 688 O O . HIS A 1 91 ? -9.504 -1.957 18.942 1.00 96.00 91 HIS A O 1
ATOM 694 N N . PRO A 1 92 ? -11.616 -2.673 18.598 1.00 92.25 92 PRO A N 1
ATOM 695 C CA . PRO A 1 92 ? -11.972 -2.828 20.017 1.00 92.25 92 PRO A CA 1
ATOM 696 C C . PRO A 1 92 ? -10.983 -3.627 20.871 1.00 92.25 92 PRO A C 1
ATOM 698 O O . PRO A 1 92 ? -10.846 -3.370 22.061 1.00 92.25 92 PRO A O 1
ATOM 701 N N . GLY A 1 93 ? -10.301 -4.613 20.284 1.00 91.50 93 GLY A N 1
ATOM 702 C CA . GLY A 1 93 ? -9.322 -5.423 21.015 1.00 91.50 93 GLY A CA 1
ATOM 703 C C . GLY A 1 93 ? -7.939 -4.778 21.129 1.00 91.50 93 GLY A C 1
ATOM 704 O O . GLY A 1 93 ? -7.255 -4.960 22.132 1.00 91.50 93 GLY A O 1
ATOM 705 N N . ARG A 1 94 ? -7.500 -4.074 20.081 1.00 94.06 94 ARG A N 1
ATOM 706 C CA . ARG A 1 94 ? -6.159 -3.485 19.956 1.00 94.06 94 ARG A CA 1
ATOM 707 C C . ARG A 1 94 ? -6.126 -2.598 18.720 1.00 94.06 94 ARG A C 1
ATOM 709 O O . ARG A 1 94 ? -6.535 -3.060 17.661 1.00 94.06 94 ARG A O 1
ATOM 716 N N . THR A 1 95 ? -5.580 -1.387 18.826 1.00 97.69 95 THR A N 1
ATOM 717 C CA . THR A 1 95 ? -5.370 -0.505 17.669 1.00 97.69 95 THR A CA 1
ATOM 718 C C . THR A 1 95 ? -4.551 -1.211 16.590 1.00 97.69 95 THR A C 1
ATOM 720 O O . THR A 1 95 ? -3.454 -1.700 16.873 1.00 97.69 95 THR A O 1
ATOM 723 N N . LEU A 1 96 ? -5.057 -1.223 15.357 1.00 98.25 96 LEU A N 1
ATOM 724 C CA . LEU A 1 96 ? -4.310 -1.696 14.194 1.00 98.25 96 LEU A CA 1
ATOM 725 C C . LEU A 1 96 ? -3.520 -0.521 13.614 1.00 98.25 96 LEU A C 1
ATOM 727 O O . LEU A 1 96 ? -4.079 0.558 13.433 1.00 98.25 96 LEU A O 1
ATOM 731 N N . ALA A 1 97 ? -2.236 -0.714 13.340 1.00 98.56 97 ALA A N 1
ATOM 732 C CA . ALA A 1 97 ? -1.406 0.255 12.631 1.00 98.56 97 ALA A CA 1
ATOM 733 C C . ALA A 1 97 ? -1.173 -0.244 11.204 1.00 98.56 97 ALA A C 1
ATOM 735 O O . ALA A 1 97 ? -0.349 -1.122 10.973 1.00 98.56 97 ALA A O 1
ATOM 736 N N . VAL A 1 98 ? -1.955 0.271 10.263 1.00 98.62 98 VAL A N 1
ATOM 737 C CA . VAL A 1 98 ? -1.993 -0.183 8.873 1.00 98.62 98 VAL A CA 1
ATOM 738 C C . VAL A 1 98 ? -1.086 0.704 8.029 1.00 98.62 98 VAL A C 1
ATOM 740 O O . VAL A 1 98 ? -1.319 1.907 7.942 1.00 98.62 98 VAL A O 1
ATOM 743 N N . TYR A 1 99 ? -0.072 0.120 7.400 1.00 98.50 99 TYR A N 1
ATOM 744 C CA . TYR A 1 99 ? 0.849 0.811 6.502 1.00 98.50 99 TYR A CA 1
ATOM 745 C C . TYR A 1 99 ? 0.569 0.388 5.064 1.00 98.50 99 TYR A C 1
ATOM 747 O O . TYR A 1 99 ? 0.815 -0.764 4.706 1.00 98.50 99 TYR A O 1
ATOM 755 N N . SER A 1 100 ? 0.056 1.318 4.263 1.00 98.12 100 SER A N 1
ATOM 756 C CA . SER A 1 100 ? -0.113 1.146 2.820 1.00 98.12 100 SER A CA 1
ATOM 757 C C . SER A 1 100 ? 1.082 1.732 2.085 1.00 98.12 100 SER A C 1
ATOM 759 O O . SER A 1 100 ? 1.510 2.837 2.418 1.00 98.12 100 SER A O 1
ATOM 761 N N . MET A 1 101 ? 1.588 1.016 1.086 1.00 96.25 101 MET A N 1
ATOM 762 C CA . MET A 1 101 ? 2.716 1.445 0.258 1.00 96.25 101 MET A CA 1
ATOM 763 C C . MET A 1 101 ? 2.448 1.201 -1.231 1.00 96.25 101 MET A C 1
ATOM 765 O O . MET A 1 101 ? 1.785 0.237 -1.621 1.00 96.25 101 MET A O 1
ATOM 769 N N . HIS A 1 102 ? 3.008 2.067 -2.061 1.00 95.31 102 HIS A N 1
ATOM 770 C CA . HIS A 1 102 ? 3.116 1.905 -3.503 1.00 95.31 102 HIS A CA 1
ATOM 771 C C . HIS A 1 102 ? 4.488 2.451 -3.878 1.00 95.31 102 HIS A C 1
ATOM 773 O O . HIS A 1 102 ? 4.659 3.660 -4.024 1.00 95.31 102 HIS A O 1
ATOM 779 N N . LEU A 1 103 ? 5.488 1.571 -3.869 1.00 93.69 103 LEU A N 1
ATOM 780 C CA . LEU A 1 103 ? 6.885 1.993 -3.955 1.00 93.69 103 LEU A CA 1
ATOM 781 C C . LEU A 1 103 ? 7.349 2.110 -5.412 1.00 93.69 103 LEU A C 1
ATOM 783 O O . LEU A 1 103 ? 6.634 1.710 -6.327 1.00 93.69 103 LEU A O 1
ATOM 787 N N . GLU A 1 104 ? 8.555 2.650 -5.613 1.00 90.81 104 GLU A N 1
ATOM 788 C CA . GLU A 1 104 ? 9.137 2.916 -6.933 1.00 90.81 104 GLU A CA 1
ATOM 789 C C . GLU A 1 104 ? 9.042 1.699 -7.863 1.00 90.81 104 GLU A C 1
ATOM 791 O O . GLU A 1 104 ? 9.585 0.630 -7.572 1.00 90.81 104 GLU A O 1
ATOM 796 N N . TYR A 1 105 ? 8.333 1.879 -8.976 1.00 88.31 105 TYR A N 1
ATOM 797 C CA . TYR A 1 105 ? 8.067 0.836 -9.964 1.00 88.31 105 TYR A CA 1
ATOM 798 C C . TYR A 1 105 ? 9.208 0.707 -10.977 1.00 88.31 105 TYR A C 1
ATOM 800 O O . TYR A 1 105 ? 9.357 -0.336 -11.611 1.00 88.31 105 TYR A O 1
ATOM 808 N N . GLU A 1 106 ? 10.035 1.743 -11.124 1.00 86.19 106 GLU A N 1
ATOM 809 C CA . GLU A 1 106 ? 11.284 1.677 -11.875 1.00 86.19 106 GLU A CA 1
ATOM 810 C C . GLU A 1 106 ? 12.354 0.881 -11.090 1.00 86.19 106 GLU A C 1
ATOM 812 O O . GLU A 1 106 ? 12.135 0.388 -9.981 1.00 86.19 106 GLU A O 1
ATOM 817 N N . TYR A 1 107 ? 13.554 0.724 -11.657 1.00 86.81 107 TYR A N 1
ATOM 818 C CA . TYR A 1 107 ? 14.687 0.079 -10.970 1.00 86.81 107 TYR A CA 1
ATOM 819 C C . TYR A 1 107 ? 14.463 -1.397 -10.627 1.00 86.81 107 TYR A C 1
ATOM 821 O O . TYR A 1 107 ? 14.984 -1.906 -9.632 1.00 86.81 107 TYR A O 1
ATOM 829 N N . TYR A 1 108 ? 13.701 -2.115 -11.453 1.00 86.38 108 TYR A N 1
ATOM 830 C CA . TYR A 1 108 ? 13.445 -3.538 -11.242 1.00 86.38 108 TYR A CA 1
ATOM 831 C C . TYR A 1 108 ? 14.639 -4.393 -11.702 1.00 86.38 108 TYR A C 1
ATOM 833 O O . TYR A 1 108 ? 14.777 -4.781 -12.865 1.00 86.38 108 TYR A O 1
ATOM 841 N N . THR A 1 109 ? 15.546 -4.665 -10.769 1.00 86.31 109 THR A N 1
ATOM 842 C CA . THR A 1 109 ? 16.837 -5.342 -10.976 1.00 86.31 109 THR A CA 1
ATOM 843 C C . THR A 1 109 ? 16.768 -6.757 -11.566 1.00 86.31 109 THR A C 1
ATOM 845 O O . THR A 1 109 ? 17.689 -7.085 -12.322 1.00 86.31 109 THR A O 1
ATOM 848 N N . PRO A 1 110 ? 15.722 -7.594 -11.363 1.00 86.44 110 PRO A N 1
ATOM 849 C CA . PRO A 1 110 ? 15.654 -8.889 -12.044 1.00 86.44 110 PRO A CA 1
ATOM 850 C C . PRO A 1 110 ? 15.604 -8.774 -13.566 1.00 86.44 110 PRO A C 1
ATOM 852 O O . PRO A 1 110 ? 16.016 -9.696 -14.267 1.00 86.44 110 PRO A O 1
ATOM 855 N N . PHE A 1 111 ? 15.108 -7.656 -14.105 1.00 87.06 111 PHE A N 1
ATOM 856 C CA . PHE A 1 111 ? 15.118 -7.442 -15.551 1.00 87.06 111 PHE A CA 1
ATOM 857 C C . PHE A 1 111 ? 16.539 -7.200 -16.046 1.00 87.06 111 PHE A C 1
ATOM 859 O O . PHE A 1 111 ? 16.945 -7.821 -17.029 1.00 87.06 111 PHE A O 1
ATOM 866 N N . LEU A 1 112 ? 17.323 -6.405 -15.309 1.00 87.00 112 LEU A N 1
ATOM 867 C CA . LEU A 1 112 ? 18.722 -6.129 -15.640 1.00 87.00 112 LEU A CA 1
ATOM 868 C C . LEU A 1 112 ? 19.547 -7.419 -15.687 1.00 87.00 112 LEU A C 1
ATOM 870 O O . LEU A 1 112 ? 20.267 -7.651 -16.661 1.00 87.00 112 LEU A O 1
ATOM 874 N N . TYR A 1 113 ? 19.372 -8.290 -14.690 1.00 84.25 113 TYR A N 1
ATOM 875 C CA . TYR A 1 113 ? 20.010 -9.608 -14.635 1.00 84.25 113 TYR A CA 1
ATOM 876 C C . TYR A 1 113 ? 19.616 -10.520 -15.812 1.00 84.25 113 TYR A C 1
ATOM 878 O O . TYR A 1 113 ? 20.417 -11.324 -16.282 1.00 84.25 113 TYR A O 1
ATOM 886 N N . ARG A 1 114 ? 18.401 -10.361 -16.352 1.00 86.19 114 ARG A N 1
ATOM 887 C CA . ARG A 1 114 ? 17.882 -11.136 -17.494 1.00 86.19 114 ARG A CA 1
ATOM 888 C C . ARG A 1 114 ? 18.131 -10.490 -18.860 1.00 86.19 114 ARG A C 1
ATOM 890 O O . ARG A 1 114 ? 17.665 -11.021 -19.866 1.00 86.19 114 ARG A O 1
ATOM 897 N N . GLY A 1 115 ? 18.850 -9.368 -18.922 1.00 88.31 115 GLY A N 1
ATOM 898 C CA . GLY A 1 115 ? 19.151 -8.690 -20.186 1.00 88.31 115 GLY A CA 1
ATOM 899 C C . GLY A 1 115 ? 18.021 -7.806 -20.709 1.00 88.31 115 GLY A C 1
ATOM 900 O O . GLY A 1 115 ? 17.980 -7.527 -21.902 1.00 88.31 115 GLY A O 1
ATOM 901 N N . TYR A 1 116 ? 17.126 -7.343 -19.841 1.00 88.19 116 TYR A N 1
ATOM 902 C CA . TYR A 1 116 ? 16.110 -6.337 -20.147 1.00 88.19 116 TYR A CA 1
ATOM 903 C C . TYR A 1 116 ? 16.358 -5.079 -19.317 1.00 88.19 116 TYR A C 1
ATOM 905 O O . TYR A 1 116 ? 16.909 -5.138 -18.221 1.00 88.19 116 TYR A O 1
ATOM 913 N N . GLY A 1 117 ? 15.963 -3.921 -19.832 1.00 85.88 117 GLY A N 1
ATOM 914 C CA . GLY A 1 117 ? 15.951 -2.701 -19.044 1.00 85.88 117 GLY A CA 1
ATOM 915 C C . GLY A 1 117 ? 14.915 -2.803 -17.919 1.00 85.88 117 GLY A C 1
ATOM 916 O O . GLY A 1 117 ? 13.876 -3.442 -18.068 1.00 85.88 117 GLY A O 1
ATOM 917 N N . GLY A 1 118 ? 15.200 -2.169 -16.783 1.00 80.62 118 GLY A N 1
ATOM 918 C CA . GLY A 1 118 ? 14.282 -2.056 -15.640 1.00 80.62 118 GLY A CA 1
ATOM 919 C C . GLY A 1 118 ? 13.586 -0.694 -15.566 1.00 80.62 118 GLY A C 1
ATOM 920 O O . GLY A 1 118 ? 13.311 -0.222 -14.468 1.00 80.62 118 GLY A O 1
ATOM 921 N N . SER A 1 119 ? 13.438 -0.012 -16.712 1.00 75.38 119 SER A N 1
ATOM 922 C CA . SER A 1 119 ? 12.959 1.375 -16.841 1.00 75.38 119 SER A CA 1
ATOM 923 C C . SER A 1 119 ? 13.634 2.355 -15.886 1.00 75.38 119 SER A C 1
ATOM 925 O O . SER A 1 119 ? 13.005 3.234 -15.322 1.00 75.38 119 SER A O 1
ATOM 927 N N . THR A 1 120 ? 14.941 2.211 -15.696 1.00 70.06 120 THR A N 1
ATOM 928 C CA . THR A 1 120 ? 15.729 3.056 -14.796 1.00 70.06 120 THR A CA 1
ATOM 929 C C . THR A 1 120 ? 15.958 4.429 -15.425 1.00 70.06 120 THR A C 1
ATOM 931 O O . THR A 1 120 ? 16.956 4.601 -16.124 1.00 70.06 120 THR A O 1
ATOM 934 N N . ARG A 1 121 ? 15.075 5.413 -15.227 1.00 64.75 121 ARG A N 1
ATOM 935 C CA . ARG A 1 121 ? 15.141 6.706 -15.941 1.00 64.75 121 ARG A CA 1
ATOM 936 C C . ARG A 1 121 ? 16.487 7.440 -15.814 1.00 64.75 121 ARG A C 1
ATOM 938 O O . ARG A 1 121 ? 16.845 8.195 -16.716 1.00 64.75 121 ARG A O 1
ATOM 945 N N . TYR A 1 122 ? 17.243 7.193 -14.741 1.00 58.47 122 TYR A N 1
ATOM 946 C CA . TYR A 1 122 ? 18.487 7.907 -14.423 1.00 58.47 122 TYR A CA 1
ATOM 947 C C . TYR A 1 122 ? 19.781 7.073 -14.539 1.00 58.47 122 TYR A C 1
ATOM 949 O O . TYR A 1 122 ? 20.858 7.598 -14.268 1.00 58.47 122 TYR A O 1
ATOM 957 N N . LEU A 1 123 ? 19.715 5.814 -14.995 1.00 62.91 123 LEU A N 1
ATOM 958 C CA . LEU A 1 123 ? 20.900 4.961 -15.207 1.00 62.91 123 LEU A CA 1
ATOM 959 C C . LEU A 1 123 ? 21.226 4.758 -16.697 1.00 62.91 123 LEU A C 1
ATOM 961 O O . LEU A 1 123 ? 20.327 4.833 -17.535 1.00 62.91 123 LEU A O 1
ATOM 965 N N . PRO A 1 124 ? 22.475 4.391 -17.063 1.00 65.00 124 PRO A N 1
ATOM 966 C CA . PRO A 1 124 ? 22.827 4.036 -18.443 1.00 65.00 124 PRO A CA 1
ATOM 967 C C . PRO A 1 124 ? 21.984 2.890 -19.030 1.00 65.00 124 PRO A C 1
ATOM 969 O O . PRO A 1 124 ? 21.775 2.838 -20.246 1.00 65.00 124 PRO A O 1
ATOM 972 N N . SER A 1 125 ? 21.482 1.978 -18.187 1.00 63.06 125 SER A N 1
ATOM 973 C CA . SER A 1 125 ? 20.515 0.926 -18.551 1.00 63.06 125 SER A CA 1
ATOM 974 C C . SER A 1 125 ? 19.134 1.478 -18.916 1.00 63.06 125 SER A C 1
ATOM 976 O O . SER A 1 125 ? 18.396 0.842 -19.664 1.00 63.06 125 SER A O 1
ATOM 978 N N . GLY A 1 126 ? 18.808 2.688 -18.459 1.00 69.88 126 GLY A N 1
ATOM 979 C CA . GLY A 1 126 ? 17.542 3.380 -18.691 1.00 69.88 126 GLY A CA 1
ATOM 980 C C . GLY A 1 126 ? 17.212 3.623 -20.147 1.00 69.88 126 GLY A C 1
ATOM 981 O O . GLY A 1 126 ? 16.041 3.661 -20.513 1.00 69.88 126 GLY A O 1
ATOM 982 N N . ARG A 1 127 ? 18.241 3.711 -20.999 1.00 79.69 127 ARG A N 1
ATOM 983 C CA . ARG A 1 127 ? 18.080 3.900 -22.447 1.00 79.69 127 ARG A CA 1
ATOM 984 C C . ARG A 1 127 ? 17.269 2.787 -23.118 1.00 79.69 127 ARG A C 1
ATOM 986 O O . ARG A 1 127 ? 16.758 2.994 -24.211 1.00 79.69 127 ARG A O 1
ATOM 993 N N . TRP A 1 128 ? 17.163 1.626 -22.472 1.00 83.19 128 TRP A N 1
ATOM 994 C CA . TRP A 1 128 ? 16.404 0.484 -22.973 1.00 83.19 128 TRP A CA 1
ATOM 995 C C . TRP A 1 128 ? 14.976 0.418 -22.426 1.00 83.19 128 TRP A C 1
ATOM 997 O O . TRP A 1 128 ? 14.220 -0.446 -22.856 1.00 83.19 128 TRP A O 1
ATOM 1007 N N . GLY A 1 129 ? 14.572 1.317 -21.518 1.00 86.06 129 GLY A N 1
ATOM 1008 C CA . GLY A 1 129 ? 13.239 1.295 -20.911 1.00 86.06 129 GLY A CA 1
ATOM 1009 C C . GLY A 1 129 ? 12.932 -0.074 -20.298 1.00 86.06 129 GLY A C 1
ATOM 1010 O O . GLY A 1 129 ? 13.702 -0.559 -19.475 1.00 86.06 129 GLY A O 1
ATOM 1011 N N . TRP A 1 130 ? 11.843 -0.704 -20.743 1.00 86.62 130 TRP A N 1
ATOM 1012 C CA . TRP A 1 130 ? 11.450 -2.084 -20.407 1.00 86.62 130 TRP A CA 1
ATOM 1013 C C . TRP A 1 130 ? 11.871 -3.126 -21.469 1.00 86.62 130 TRP A C 1
ATOM 1015 O O . TRP A 1 130 ? 11.436 -4.274 -21.442 1.00 86.62 130 TRP A O 1
ATOM 1025 N N . GLY A 1 131 ? 12.657 -2.713 -22.465 1.00 87.81 131 GLY A N 1
ATOM 1026 C CA . GLY A 1 131 ? 13.051 -3.510 -23.627 1.00 87.81 131 GLY A CA 1
ATOM 1027 C C . GLY A 1 131 ? 14.375 -4.265 -23.457 1.00 87.81 131 GLY A C 1
ATOM 1028 O O . GLY A 1 131 ? 15.061 -4.108 -22.448 1.00 87.81 131 GLY A O 1
ATOM 1029 N N . PRO A 1 132 ? 14.756 -5.096 -24.443 1.00 89.31 132 PRO A N 1
ATOM 1030 C CA . PRO A 1 132 ? 15.982 -5.890 -24.393 1.00 89.31 132 PRO A CA 1
ATOM 1031 C C . PRO A 1 132 ? 17.246 -5.015 -24.411 1.00 89.31 132 PRO A C 1
ATOM 1033 O O . PRO A 1 132 ? 17.302 -3.986 -25.085 1.00 89.31 132 PRO A O 1
ATOM 1036 N N . MET A 1 133 ? 18.279 -5.463 -23.700 1.00 87.81 133 MET A N 1
ATOM 1037 C CA . MET A 1 133 ? 19.611 -4.861 -23.645 1.00 87.81 133 MET A CA 1
ATOM 1038 C C . MET A 1 133 ? 20.631 -5.713 -24.422 1.00 87.81 133 MET A C 1
ATOM 1040 O O . MET A 1 133 ? 20.440 -6.920 -24.561 1.00 87.81 133 MET A O 1
ATOM 1044 N N . PRO A 1 134 ? 21.760 -5.131 -24.876 1.00 87.81 134 PRO A N 1
ATOM 1045 C CA . PRO A 1 134 ? 22.824 -5.872 -25.560 1.00 87.81 134 PRO A CA 1
ATOM 1046 C C . PRO A 1 134 ? 23.453 -6.993 -24.721 1.00 87.81 134 PRO A C 1
ATOM 1048 O O . PRO A 1 134 ? 23.968 -7.959 -25.274 1.00 87.81 134 PRO A O 1
ATOM 1051 N N . SER A 1 135 ? 23.435 -6.851 -23.395 1.00 86.38 135 SER A N 1
ATOM 1052 C CA . SER A 1 135 ? 23.939 -7.837 -22.442 1.00 86.38 135 SER A CA 1
ATOM 1053 C C . SER A 1 135 ? 23.253 -7.658 -21.082 1.00 86.38 135 SER A C 1
ATOM 1055 O O . SER A 1 135 ? 22.891 -6.527 -20.742 1.00 86.38 135 SER A O 1
ATOM 1057 N N . PRO A 1 136 ? 23.088 -8.730 -20.287 1.00 87.75 136 PRO A N 1
ATOM 1058 C CA . PRO A 1 136 ? 22.629 -8.623 -18.903 1.00 87.75 136 PRO A CA 1
ATOM 1059 C C . PRO A 1 136 ? 23.634 -7.882 -18.013 1.00 87.75 136 PRO A C 1
ATOM 1061 O O . PRO A 1 136 ? 24.830 -7.841 -18.305 1.00 87.75 136 PRO A O 1
ATOM 1064 N N . VAL A 1 137 ? 23.138 -7.325 -16.906 1.00 84.69 137 VAL A N 1
ATOM 1065 C CA . VAL A 1 137 ? 23.962 -6.826 -15.794 1.00 84.69 137 VAL A CA 1
ATOM 1066 C C . VAL A 1 137 ? 24.126 -7.966 -14.795 1.00 84.69 137 VAL A C 1
ATOM 1068 O O . VAL A 1 137 ? 23.156 -8.372 -14.160 1.00 84.69 137 VAL A O 1
ATOM 1071 N N . LEU A 1 138 ? 25.340 -8.506 -14.691 1.00 84.94 138 LEU A N 1
ATOM 1072 C CA . LEU A 1 138 ? 25.648 -9.660 -13.833 1.00 84.94 138 LEU A CA 1
ATOM 1073 C C . LEU A 1 138 ? 26.453 -9.287 -12.583 1.00 84.94 138 LEU A C 1
ATOM 1075 O O . LEU A 1 138 ? 26.614 -10.121 -11.698 1.00 84.94 138 LEU A O 1
ATOM 1079 N N . ASP A 1 139 ? 26.968 -8.060 -12.525 1.00 85.88 139 ASP A N 1
ATOM 1080 C CA . ASP A 1 139 ? 27.721 -7.568 -11.379 1.00 85.88 139 ASP A CA 1
ATOM 1081 C C . ASP A 1 139 ? 26.778 -7.287 -10.199 1.00 85.88 139 ASP A C 1
ATOM 1083 O O . ASP A 1 139 ? 25.794 -6.552 -10.318 1.00 85.88 139 ASP A O 1
ATOM 1087 N N . GLU A 1 140 ? 27.053 -7.917 -9.058 1.00 84.44 140 GLU A N 1
ATOM 1088 C CA . GLU A 1 140 ? 26.188 -7.843 -7.880 1.00 84.44 140 GLU A CA 1
ATOM 1089 C C . GLU A 1 140 ? 26.183 -6.441 -7.255 1.00 84.44 140 GLU A C 1
ATOM 1091 O O . GLU A 1 140 ? 25.144 -5.990 -6.767 1.00 84.44 140 GLU A O 1
ATOM 1096 N N . ASP A 1 141 ? 27.311 -5.730 -7.291 1.00 86.31 141 ASP A N 1
ATOM 1097 C CA . ASP A 1 141 ? 27.421 -4.385 -6.727 1.00 86.31 141 ASP A CA 1
ATOM 1098 C C . ASP A 1 141 ? 26.654 -3.369 -7.580 1.00 86.31 141 ASP A C 1
ATOM 1100 O O . ASP A 1 141 ? 25.994 -2.473 -7.043 1.00 86.31 141 ASP A O 1
ATOM 1104 N N . ASP A 1 142 ? 26.645 -3.552 -8.901 1.00 83.56 142 ASP A N 1
ATOM 1105 C CA . ASP A 1 142 ? 25.784 -2.805 -9.812 1.00 83.56 142 ASP A CA 1
ATOM 1106 C C . ASP A 1 142 ? 24.299 -3.036 -9.510 1.00 83.56 142 ASP A C 1
ATOM 1108 O O . ASP A 1 142 ? 23.548 -2.067 -9.365 1.00 83.56 142 ASP A O 1
ATOM 1112 N N . LEU A 1 143 ? 23.870 -4.292 -9.354 1.00 84.62 143 LEU A N 1
ATOM 1113 C CA . LEU A 1 143 ? 22.476 -4.621 -9.032 1.00 84.62 143 LEU A CA 1
ATOM 1114 C C . LEU A 1 143 ? 22.057 -4.066 -7.663 1.00 84.62 143 LEU A C 1
ATOM 1116 O O . LEU A 1 143 ? 20.981 -3.477 -7.537 1.00 84.62 143 LEU A O 1
ATOM 1120 N N . LYS A 1 144 ? 22.914 -4.180 -6.641 1.00 85.50 144 LYS A N 1
ATOM 1121 C CA . LYS A 1 144 ? 22.670 -3.587 -5.316 1.00 85.50 144 LYS A CA 1
ATOM 1122 C C . LYS A 1 144 ? 22.534 -2.074 -5.395 1.00 85.50 144 LYS A C 1
ATOM 1124 O O . LYS A 1 144 ? 21.624 -1.517 -4.783 1.00 85.50 144 LYS A O 1
ATOM 1129 N N . ARG A 1 145 ? 23.406 -1.407 -6.155 1.00 85.31 145 ARG A N 1
ATOM 1130 C CA . ARG A 1 145 ? 23.359 0.047 -6.332 1.00 85.31 145 ARG A CA 1
ATOM 1131 C C . ARG A 1 145 ? 22.049 0.487 -6.984 1.00 85.31 145 ARG A C 1
ATOM 1133 O O . ARG A 1 145 ? 21.401 1.382 -6.451 1.00 85.31 145 ARG A O 1
ATOM 1140 N N . VAL A 1 146 ? 21.611 -0.187 -8.054 1.00 85.44 146 VAL A N 1
ATOM 1141 C CA . VAL A 1 146 ? 20.299 0.068 -8.684 1.00 85.44 146 VAL A CA 1
ATOM 1142 C C . VAL A 1 146 ? 19.164 -0.102 -7.673 1.00 85.44 146 VAL A C 1
ATOM 1144 O O . VAL A 1 146 ? 18.262 0.733 -7.614 1.00 85.44 146 VAL A O 1
ATOM 1147 N N . ASN A 1 147 ? 19.205 -1.151 -6.845 1.00 86.62 147 ASN A N 1
ATOM 1148 C CA . ASN A 1 147 ? 18.157 -1.355 -5.851 1.00 86.62 147 ASN A CA 1
ATOM 1149 C C . ASN A 1 147 ? 18.140 -0.251 -4.783 1.00 86.62 147 ASN A C 1
ATOM 1151 O O . ASN A 1 147 ? 17.073 0.200 -4.379 1.00 86.62 147 ASN A O 1
ATOM 1155 N N . VAL A 1 148 ? 19.304 0.232 -4.345 1.00 88.62 148 VAL A N 1
ATOM 1156 C CA . VAL A 1 148 ? 19.393 1.373 -3.417 1.00 88.62 148 VAL A CA 1
ATOM 1157 C C . VAL A 1 148 ? 18.825 2.648 -4.048 1.00 88.62 148 VAL A C 1
ATOM 1159 O O . VAL A 1 148 ? 18.102 3.384 -3.376 1.00 88.62 148 VAL A O 1
ATOM 1162 N N . GLU A 1 149 ? 19.090 2.892 -5.333 1.00 87.12 149 GLU A N 1
ATOM 1163 C CA . GLU A 1 149 ? 18.570 4.057 -6.065 1.00 87.12 149 GLU A CA 1
ATOM 1164 C C . GLU A 1 149 ? 17.043 4.072 -6.180 1.00 87.12 149 GLU A C 1
ATOM 1166 O O . GLU A 1 149 ? 16.452 5.150 -6.168 1.00 87.12 149 GLU A O 1
ATOM 1171 N N . SER A 1 150 ? 16.393 2.902 -6.184 1.00 88.31 150 SER A N 1
ATOM 1172 C CA . SER A 1 150 ? 14.925 2.801 -6.126 1.00 88.31 150 SER A CA 1
ATOM 1173 C C . SER A 1 150 ? 14.319 3.403 -4.850 1.00 88.31 150 SER A C 1
ATOM 1175 O O . SER A 1 150 ? 13.109 3.586 -4.763 1.00 88.31 150 SER A O 1
ATOM 1177 N N . ARG A 1 151 ? 15.139 3.651 -3.815 1.00 91.38 151 ARG A N 1
ATOM 1178 C CA . ARG A 1 151 ? 14.747 4.050 -2.450 1.00 91.38 151 ARG A CA 1
ATOM 1179 C C . ARG A 1 151 ? 13.880 3.032 -1.701 1.00 91.38 151 ARG A C 1
ATOM 1181 O O . ARG A 1 151 ? 13.715 3.198 -0.490 1.00 91.38 151 ARG A O 1
ATOM 1188 N N . ARG A 1 152 ? 13.394 1.960 -2.340 1.00 92.38 152 ARG A N 1
ATOM 1189 C CA . ARG A 1 152 ? 12.558 0.922 -1.713 1.00 92.38 152 ARG A CA 1
ATOM 1190 C C . ARG A 1 152 ? 13.179 0.357 -0.426 1.00 92.38 152 ARG A C 1
ATOM 1192 O O . ARG A 1 152 ? 12.466 0.319 0.581 1.00 92.38 152 ARG A O 1
ATOM 1199 N N . PRO A 1 153 ? 14.495 0.040 -0.357 1.00 91.94 153 PRO A N 1
ATOM 1200 C CA . PRO A 1 153 ? 15.106 -0.425 0.891 1.00 91.94 153 PRO A CA 1
ATOM 1201 C C . PRO A 1 153 ? 15.046 0.606 2.027 1.00 91.94 153 PRO A C 1
ATOM 1203 O O . PRO A 1 153 ? 14.810 0.247 3.182 1.00 91.94 153 PRO A O 1
ATOM 1206 N N . ALA A 1 154 ? 15.230 1.893 1.712 1.00 94.38 154 ALA A N 1
ATOM 1207 C CA . ALA A 1 154 ? 15.180 2.967 2.701 1.00 94.38 154 ALA A CA 1
ATOM 1208 C C . ALA A 1 154 ? 13.754 3.163 3.238 1.00 94.38 154 ALA A C 1
ATOM 1210 O O . ALA A 1 154 ? 13.564 3.220 4.454 1.00 94.38 154 ALA A O 1
ATOM 1211 N N . VAL A 1 155 ? 12.748 3.181 2.354 1.00 95.12 155 VAL A N 1
ATOM 1212 C CA . VAL A 1 155 ? 11.332 3.267 2.749 1.00 95.12 155 VAL A CA 1
ATOM 1213 C C . VAL A 1 155 ? 10.934 2.061 3.601 1.00 95.12 155 VAL A C 1
ATOM 1215 O O . VAL A 1 155 ? 10.350 2.229 4.674 1.00 95.12 155 VAL A O 1
ATOM 1218 N N . GLY A 1 156 ? 11.307 0.850 3.178 1.00 95.19 156 GLY A N 1
ATOM 1219 C CA . GLY A 1 156 ? 11.056 -0.376 3.933 1.00 95.19 156 GLY A CA 1
ATOM 1220 C C . GLY A 1 156 ? 11.670 -0.334 5.335 1.00 95.19 156 GLY A C 1
ATOM 1221 O O . GLY A 1 156 ? 11.006 -0.681 6.314 1.00 95.19 156 GLY A O 1
ATOM 1222 N N . ALA A 1 157 ? 12.903 0.167 5.471 1.00 96.50 157 ALA A N 1
ATOM 1223 C CA . ALA A 1 157 ? 13.550 0.345 6.770 1.00 96.50 157 ALA A CA 1
ATOM 1224 C C . ALA A 1 157 ? 12.807 1.355 7.664 1.00 96.50 157 ALA A C 1
ATOM 1226 O O . ALA A 1 157 ? 12.636 1.101 8.864 1.00 96.50 157 ALA A O 1
ATOM 1227 N N . THR A 1 158 ? 12.329 2.467 7.093 1.00 97.56 158 THR A N 1
ATOM 1228 C CA . THR A 1 158 ? 11.508 3.461 7.799 1.00 97.56 158 THR A CA 1
ATOM 1229 C C . THR A 1 158 ? 10.205 2.847 8.303 1.00 97.56 158 THR A C 1
ATOM 1231 O O . THR A 1 158 ? 9.929 2.919 9.503 1.00 97.56 158 THR A O 1
ATOM 1234 N N . VAL A 1 159 ? 9.433 2.188 7.435 1.00 97.62 159 VAL A N 1
ATOM 1235 C CA . VAL A 1 159 ? 8.160 1.559 7.820 1.00 97.62 159 VAL A CA 1
ATOM 1236 C C . VAL A 1 159 ? 8.393 0.462 8.858 1.00 97.62 159 VAL A C 1
ATOM 1238 O O . VAL A 1 159 ? 7.703 0.430 9.874 1.00 97.62 159 VAL A O 1
ATOM 1241 N N . ALA A 1 160 ? 9.432 -0.364 8.706 1.00 98.06 160 ALA A N 1
ATOM 1242 C CA . ALA A 1 160 ? 9.782 -1.379 9.697 1.00 98.06 160 ALA A CA 1
ATOM 1243 C C . ALA A 1 160 ? 10.117 -0.771 11.074 1.00 98.06 160 ALA A C 1
ATOM 1245 O O . ALA A 1 160 ? 9.746 -1.331 12.109 1.00 98.06 160 ALA A O 1
ATOM 1246 N N . ALA A 1 161 ? 10.797 0.380 11.122 1.00 98.44 161 ALA A N 1
ATOM 1247 C CA . ALA A 1 161 ? 11.054 1.0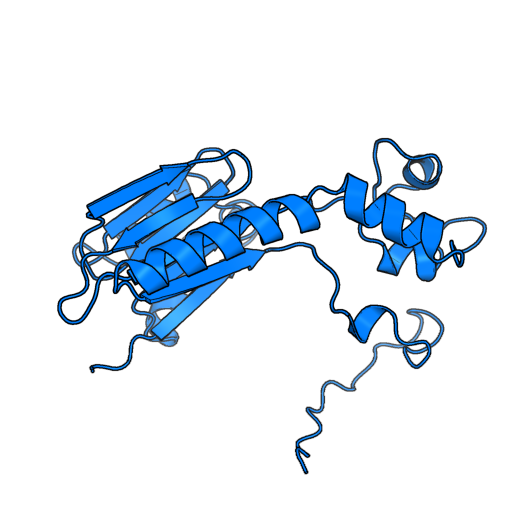92 12.374 1.00 98.44 161 ALA A CA 1
ATOM 1248 C C . ALA A 1 161 ? 9.763 1.630 13.010 1.00 98.44 161 ALA A C 1
ATOM 1250 O O . ALA A 1 161 ? 9.582 1.502 14.223 1.00 98.44 161 ALA A O 1
ATOM 1251 N N . MET A 1 162 ? 8.845 2.167 12.203 1.00 98.38 162 MET A N 1
ATOM 1252 C CA . MET A 1 162 ? 7.535 2.618 12.677 1.00 98.38 162 MET A CA 1
ATOM 1253 C C . MET A 1 162 ? 6.699 1.453 13.221 1.00 98.38 162 MET A C 1
ATOM 1255 O O . MET A 1 162 ? 6.158 1.560 14.318 1.00 98.38 162 MET A O 1
ATOM 1259 N N . MET A 1 163 ? 6.669 0.315 12.521 1.00 98.56 163 MET A N 1
ATOM 1260 C CA . MET A 1 163 ? 5.984 -0.898 12.978 1.00 98.56 163 MET A CA 1
ATOM 1261 C C . MET A 1 163 ? 6.552 -1.400 14.312 1.00 98.56 163 MET A C 1
ATOM 1263 O O . MET A 1 163 ? 5.795 -1.791 15.203 1.00 98.56 163 MET A O 1
ATOM 1267 N N . ARG A 1 164 ? 7.880 -1.354 14.499 1.00 98.69 164 ARG A N 1
ATOM 1268 C CA . ARG A 1 164 ? 8.506 -1.661 15.797 1.00 98.69 164 ARG A CA 1
ATOM 1269 C C . ARG A 1 164 ? 8.047 -0.693 16.887 1.00 98.69 164 ARG A C 1
ATOM 1271 O O . ARG A 1 164 ? 7.686 -1.144 17.970 1.00 98.69 164 ARG A O 1
ATOM 1278 N N . ALA A 1 165 ? 8.006 0.610 16.607 1.00 98.50 165 ALA A N 1
ATOM 1279 C CA . ALA A 1 165 ? 7.519 1.604 17.564 1.00 98.50 165 ALA A CA 1
ATOM 1280 C C . ALA A 1 165 ? 6.042 1.376 17.938 1.00 98.50 165 ALA A C 1
ATOM 1282 O O . ALA A 1 165 ? 5.687 1.449 19.114 1.00 98.50 165 ALA A O 1
ATOM 1283 N N . ASP A 1 166 ? 5.196 1.031 16.966 1.00 98.50 166 ASP A N 1
ATOM 1284 C CA . ASP A 1 166 ? 3.788 0.712 17.203 1.00 98.50 166 ASP A CA 1
ATOM 1285 C C . ASP A 1 166 ? 3.605 -0.588 17.993 1.00 98.50 166 ASP A C 1
ATOM 1287 O O . ASP A 1 166 ? 2.753 -0.647 18.881 1.00 98.50 166 ASP A O 1
ATOM 1291 N N . THR A 1 167 ? 4.456 -1.588 17.755 1.00 98.31 167 THR A N 1
ATOM 1292 C CA . THR A 1 167 ? 4.500 -2.814 18.565 1.00 98.31 167 THR A CA 1
ATOM 1293 C C . THR A 1 167 ? 4.836 -2.493 20.024 1.00 98.31 167 THR A C 1
ATOM 1295 O O . THR A 1 167 ? 4.121 -2.925 20.927 1.00 98.31 167 THR A O 1
ATOM 1298 N N . THR A 1 168 ? 5.869 -1.676 20.268 1.00 98.50 168 THR A N 1
ATOM 1299 C CA . THR A 1 168 ? 6.251 -1.212 21.617 1.00 98.50 168 THR A CA 1
ATOM 1300 C C . THR A 1 168 ? 5.138 -0.404 22.287 1.00 98.50 168 THR A C 1
ATOM 1302 O O . THR A 1 168 ? 4.943 -0.505 23.495 1.00 98.50 168 THR A O 1
ATOM 1305 N N . ALA A 1 169 ? 4.359 0.355 21.513 1.00 97.94 169 ALA A N 1
ATOM 1306 C CA . ALA A 1 169 ? 3.191 1.091 21.996 1.00 97.94 169 ALA A CA 1
ATOM 1307 C C . ALA A 1 169 ? 1.937 0.211 22.209 1.00 97.94 169 ALA A C 1
ATOM 1309 O O . ALA A 1 169 ? 0.853 0.743 22.453 1.00 97.94 169 ALA A O 1
ATOM 1310 N N . GLY A 1 170 ? 2.050 -1.118 22.094 1.00 97.62 170 GLY A N 1
ATOM 1311 C CA . GLY A 1 170 ? 0.951 -2.062 22.315 1.00 97.62 170 GLY A CA 1
ATOM 1312 C C . GLY A 1 170 ? -0.057 -2.160 21.165 1.00 97.62 170 GLY A C 1
ATOM 1313 O O . GLY A 1 170 ? -1.148 -2.698 21.356 1.00 97.62 170 GLY A O 1
ATOM 1314 N N . ARG A 1 171 ? 0.278 -1.650 19.975 1.00 97.94 171 ARG A N 1
ATOM 1315 C CA . ARG A 1 171 ? -0.557 -1.710 18.762 1.00 97.94 171 ARG A CA 1
ATOM 1316 C C . ARG A 1 171 ? -0.218 -2.958 17.941 1.00 97.94 171 ARG A C 1
ATOM 1318 O O . ARG A 1 171 ? 0.770 -3.639 18.201 1.00 97.94 171 ARG A O 1
ATOM 1325 N N . ALA A 1 172 ? -1.063 -3.293 16.970 1.00 97.50 172 ALA A N 1
ATOM 1326 C CA . ALA A 1 172 ? -0.830 -4.388 16.028 1.00 97.50 172 ALA A CA 1
ATOM 1327 C C . ALA A 1 172 ? -0.499 -3.818 14.641 1.00 97.50 172 ALA A C 1
ATOM 1329 O O . ALA A 1 172 ? -1.421 -3.425 13.921 1.00 97.50 172 ALA A O 1
ATOM 1330 N N . PRO A 1 173 ? 0.787 -3.718 14.269 1.00 98.19 173 PRO A N 1
ATOM 1331 C CA . PRO A 1 173 ? 1.159 -3.224 12.957 1.00 98.19 173 PRO A CA 1
ATOM 1332 C C . PRO A 1 173 ? 0.944 -4.270 11.862 1.00 98.19 173 PRO A C 1
ATOM 1334 O O . PRO A 1 173 ? 1.211 -5.455 12.049 1.00 98.19 173 PRO A O 1
ATOM 1337 N N . VAL A 1 174 ? 0.526 -3.801 10.694 1.00 97.44 174 VAL A N 1
ATOM 1338 C CA . VAL A 1 174 ? 0.457 -4.562 9.449 1.00 97.44 174 VAL A CA 1
ATOM 1339 C C . VAL A 1 174 ? 0.905 -3.663 8.310 1.00 97.44 174 VAL A C 1
ATOM 1341 O O . VAL A 1 174 ? 0.491 -2.511 8.224 1.00 97.44 174 VAL A O 1
ATOM 1344 N N . ALA A 1 175 ? 1.749 -4.190 7.436 1.00 96.94 175 ALA A N 1
ATOM 1345 C CA . ALA A 1 175 ? 2.199 -3.500 6.242 1.00 96.94 175 ALA A CA 1
ATOM 1346 C C . ALA A 1 175 ? 1.759 -4.282 5.009 1.00 96.94 175 ALA A C 1
ATOM 1348 O O . ALA A 1 175 ? 1.850 -5.509 4.984 1.00 96.94 175 ALA A O 1
ATOM 1349 N N . GLY A 1 176 ? 1.290 -3.567 3.997 1.00 96.19 176 GLY A N 1
ATOM 1350 C CA . GLY A 1 176 ? 0.907 -4.134 2.717 1.00 96.19 176 GLY A CA 1
ATOM 1351 C C . GLY A 1 176 ? 1.002 -3.084 1.626 1.00 96.19 176 GLY A C 1
ATOM 1352 O O . GLY A 1 176 ? 0.997 -1.882 1.887 1.00 96.19 176 GLY A O 1
ATOM 1353 N N . GLY A 1 177 ? 1.114 -3.536 0.392 1.00 94.94 177 GLY A N 1
ATOM 1354 C CA . GLY A 1 177 ? 1.170 -2.648 -0.747 1.00 94.94 177 GLY A CA 1
ATOM 1355 C C . GLY A 1 177 ? 1.703 -3.345 -1.976 1.00 94.94 177 GLY A C 1
ATOM 1356 O O . GLY A 1 177 ? 2.053 -4.523 -1.936 1.00 94.94 177 GLY A O 1
ATOM 1357 N N . ASP A 1 178 ? 1.790 -2.576 -3.046 1.00 94.19 178 ASP A N 1
ATOM 1358 C CA . ASP A 1 178 ? 2.625 -2.918 -4.179 1.00 94.19 178 ASP A CA 1
ATOM 1359 C C . ASP A 1 178 ? 4.029 -2.369 -3.923 1.00 94.19 178 ASP A C 1
ATOM 1361 O O . ASP A 1 178 ? 4.288 -1.165 -3.999 1.00 94.19 178 ASP A O 1
ATOM 1365 N N . PHE A 1 179 ? 4.922 -3.259 -3.500 1.00 92.62 179 PHE A N 1
ATOM 1366 C CA . PHE A 1 179 ? 6.275 -2.869 -3.129 1.00 92.62 179 PHE A CA 1
ATOM 1367 C C . PHE A 1 179 ? 7.175 -2.686 -4.338 1.00 92.62 179 PHE A C 1
ATOM 1369 O O . PHE A 1 179 ? 8.255 -2.139 -4.155 1.00 92.62 179 PHE A O 1
ATOM 1376 N N . ASN A 1 180 ? 6.788 -3.171 -5.525 1.00 89.94 180 ASN A N 1
ATOM 1377 C CA . ASN A 1 180 ? 7.659 -3.229 -6.700 1.00 89.94 180 ASN A CA 1
ATOM 1378 C C . ASN A 1 180 ? 9.068 -3.798 -6.411 1.00 89.94 180 ASN A C 1
ATOM 1380 O O . ASN A 1 180 ? 10.005 -3.606 -7.180 1.00 89.94 180 ASN A O 1
ATOM 1384 N N . GLU A 1 181 ? 9.233 -4.514 -5.297 1.00 85.00 181 GLU A N 1
ATOM 1385 C CA . GLU A 1 181 ? 10.497 -5.084 -4.856 1.00 85.00 181 GLU A CA 1
ATOM 1386 C C . GLU A 1 181 ? 10.521 -6.546 -5.302 1.00 85.00 181 GLU A C 1
ATOM 1388 O O . GLU A 1 181 ? 9.543 -7.275 -5.090 1.00 85.00 181 GLU A O 1
ATOM 1393 N N . PRO A 1 182 ? 11.609 -7.000 -5.932 1.00 76.75 182 PRO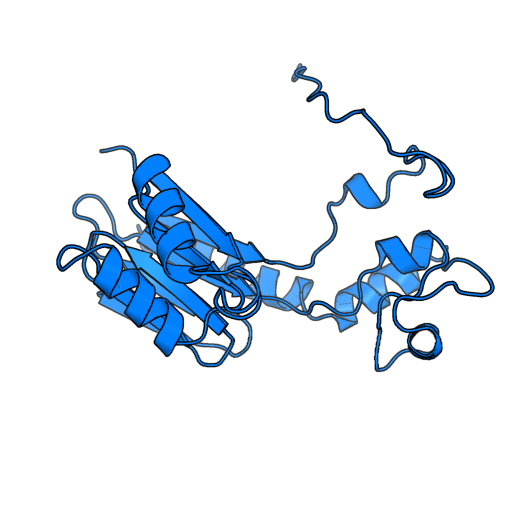 A N 1
ATOM 1394 C CA . PRO A 1 182 ? 11.741 -8.397 -6.292 1.00 76.75 182 PRO A CA 1
ATOM 1395 C C . PRO A 1 182 ? 11.820 -9.285 -5.056 1.00 76.75 182 PRO A C 1
ATOM 1397 O O . PRO A 1 182 ? 12.377 -8.918 -4.019 1.00 76.75 182 PRO A O 1
ATOM 1400 N N . SER A 1 183 ? 11.308 -10.504 -5.187 1.00 79.81 183 SER A N 1
ATOM 1401 C CA . SER A 1 183 ? 11.582 -11.531 -4.197 1.00 79.81 183 SER A CA 1
ATOM 1402 C C . SER A 1 183 ? 13.083 -11.805 -4.180 1.00 79.81 183 SER A C 1
ATOM 1404 O O . SER A 1 183 ? 13.732 -11.868 -5.222 1.00 79.81 183 SER A O 1
ATOM 1406 N N . HIS A 1 184 ? 13.642 -12.073 -3.001 1.00 72.81 184 HIS A N 1
ATOM 1407 C CA . HIS A 1 184 ? 15.004 -12.605 -2.901 1.00 72.81 184 HIS A CA 1
ATOM 1408 C C . HIS A 1 184 ? 15.187 -13.899 -3.725 1.00 72.81 184 HIS A C 1
ATOM 1410 O O . HIS A 1 184 ? 16.300 -14.209 -4.141 1.00 72.81 184 HIS A O 1
ATOM 1416 N N . LEU A 1 185 ? 14.096 -14.625 -4.009 1.00 74.50 185 LEU A N 1
ATOM 1417 C CA . LEU A 1 185 ? 14.094 -15.817 -4.860 1.00 74.50 185 LEU A CA 1
ATOM 1418 C C . LEU A 1 185 ? 14.239 -15.502 -6.358 1.00 74.50 185 LEU A C 1
ATOM 1420 O O . LEU A 1 185 ? 14.678 -16.372 -7.109 1.00 74.50 185 LEU A O 1
ATOM 1424 N N . ASP A 1 186 ? 13.934 -14.277 -6.800 1.00 71.75 186 ASP A N 1
ATOM 1425 C CA . ASP A 1 186 ? 14.031 -13.876 -8.214 1.00 71.75 186 ASP A CA 1
ATOM 1426 C C . ASP A 1 186 ? 15.479 -13.783 -8.714 1.00 71.75 186 ASP A C 1
ATOM 1428 O O . ASP A 1 186 ? 15.715 -13.753 -9.924 1.00 71.75 186 ASP A O 1
ATOM 1432 N N . TYR A 1 187 ? 16.442 -13.776 -7.790 1.00 66.38 187 TYR A N 1
ATOM 1433 C CA . TYR A 1 187 ? 17.879 -13.755 -8.065 1.00 66.38 187 TYR A CA 1
ATOM 1434 C C . TYR A 1 187 ? 18.512 -15.152 -8.113 1.00 66.38 187 TYR A C 1
ATOM 1436 O O . TYR A 1 187 ? 19.724 -15.272 -8.291 1.00 66.38 187 TYR A O 1
ATOM 1444 N N . THR A 1 188 ? 17.726 -16.220 -7.942 1.00 62.47 188 THR A N 1
ATOM 1445 C CA . THR A 1 188 ? 18.250 -17.586 -8.049 1.00 62.47 188 THR A CA 1
ATOM 1446 C C . THR A 1 188 ? 18.461 -17.973 -9.517 1.00 62.47 188 THR A C 1
ATOM 1448 O O . THR A 1 188 ? 17.599 -17.763 -10.373 1.00 62.47 188 THR A O 1
ATOM 1451 N N . ILE A 1 189 ? 19.640 -18.534 -9.811 1.00 53.62 189 ILE A N 1
ATOM 1452 C CA . ILE A 1 189 ? 20.098 -18.917 -11.163 1.00 53.62 189 ILE A CA 1
ATOM 1453 C C . ILE A 1 189 ? 19.212 -20.019 -11.782 1.00 53.62 189 ILE A C 1
ATOM 1455 O O . ILE A 1 189 ? 19.186 -20.178 -12.999 1.00 53.62 189 ILE A O 1
ATOM 1459 N N . ASP A 1 190 ? 18.426 -20.727 -10.968 1.00 55.31 190 ASP A N 1
ATOM 1460 C CA . ASP A 1 190 ? 17.568 -21.839 -11.396 1.00 55.31 190 ASP A CA 1
ATOM 1461 C C . ASP A 1 190 ? 16.238 -21.402 -12.054 1.00 55.31 190 ASP A C 1
ATOM 1463 O O . ASP A 1 190 ? 15.408 -22.241 -12.415 1.00 55.31 190 ASP A O 1
ATOM 1467 N N . GLY A 1 191 ? 16.012 -20.098 -12.251 1.00 51.41 191 GLY A N 1
ATOM 1468 C CA . GLY A 1 191 ? 14.919 -19.602 -13.094 1.00 51.41 191 GLY A CA 1
ATOM 1469 C C . GLY A 1 191 ? 15.188 -19.906 -14.577 1.00 51.41 191 GLY A C 1
ATOM 1470 O O . GLY A 1 191 ? 16.302 -19.666 -15.041 1.00 51.41 191 GLY A O 1
ATOM 1471 N N . PRO A 1 192 ? 14.212 -20.427 -15.352 1.00 40.56 192 PRO A N 1
ATOM 1472 C CA . PRO A 1 192 ? 14.479 -20.937 -16.693 1.00 40.56 192 PRO A CA 1
ATOM 1473 C C . PRO A 1 192 ? 15.122 -19.871 -17.595 1.00 40.56 192 PRO A C 1
ATOM 1475 O O . PRO A 1 192 ? 14.693 -18.710 -17.582 1.00 40.56 192 PRO A O 1
ATOM 1478 N N . PRO A 1 193 ? 16.125 -20.251 -18.411 1.00 44.84 193 PRO A N 1
ATOM 1479 C CA . PRO A 1 193 ? 16.724 -19.341 -19.362 1.00 44.84 193 PRO A CA 1
ATOM 1480 C C . PRO A 1 193 ? 15.660 -19.013 -20.409 1.00 44.84 193 PRO A C 1
ATOM 1482 O O . PRO A 1 193 ? 15.148 -19.893 -21.094 1.00 44.84 193 PRO A O 1
ATOM 1485 N N . THR A 1 194 ? 15.367 -17.724 -20.554 1.00 45.62 194 THR A N 1
ATOM 1486 C CA . THR A 1 194 ? 14.485 -17.129 -21.569 1.00 45.62 194 THR A CA 1
ATOM 1487 C C . THR A 1 194 ? 12.973 -17.308 -21.351 1.00 45.62 194 THR A C 1
ATOM 1489 O O . THR A 1 194 ? 12.445 -18.400 -21.163 1.00 45.62 194 THR A O 1
ATOM 1492 N N . TRP A 1 195 ? 12.242 -16.199 -21.496 1.00 49.53 195 TRP A N 1
ATOM 1493 C CA . TRP A 1 195 ? 10.773 -16.113 -21.533 1.00 49.53 195 TRP A CA 1
ATOM 1494 C C . TRP A 1 195 ? 10.126 -16.822 -22.743 1.00 49.53 195 TRP A C 1
ATOM 1496 O O . TRP 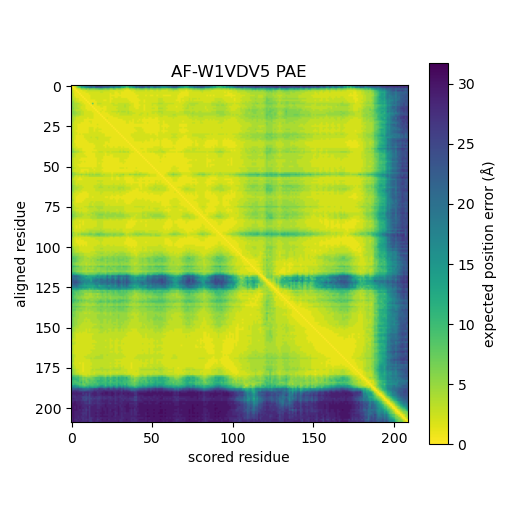A 1 195 ? 8.958 -16.593 -23.045 1.00 49.53 195 TRP A O 1
ATOM 1506 N N . THR A 1 196 ? 10.855 -17.682 -23.461 1.00 42.12 196 THR A N 1
ATOM 1507 C CA . THR A 1 196 ? 10.325 -18.414 -24.624 1.00 42.12 196 THR A CA 1
ATOM 1508 C C . THR A 1 196 ? 9.415 -19.582 -24.235 1.00 42.12 196 THR A C 1
ATOM 1510 O O . THR A 1 196 ? 8.762 -20.163 -25.099 1.00 42.12 196 THR A O 1
ATOM 1513 N N . THR A 1 197 ? 9.291 -19.880 -22.938 1.00 35.38 197 THR A N 1
ATOM 1514 C CA . THR A 1 197 ? 8.402 -20.928 -22.427 1.00 35.38 197 THR A CA 1
ATOM 1515 C C . THR A 1 197 ? 7.573 -20.400 -21.254 1.00 35.38 197 THR A C 1
ATOM 1517 O O . THR A 1 197 ? 8.162 -19.966 -20.263 1.00 35.38 197 THR A O 1
ATOM 1520 N N . PRO A 1 198 ? 6.226 -20.452 -21.304 1.00 33.78 198 PRO A N 1
ATOM 1521 C CA . PRO A 1 198 ? 5.398 -20.171 -20.137 1.00 33.78 198 PRO A CA 1
ATOM 1522 C C . PRO A 1 198 ? 5.704 -21.223 -19.067 1.00 33.78 198 PRO A C 1
ATOM 1524 O O . PRO A 1 198 ? 5.457 -22.413 -19.274 1.00 33.78 198 PRO A O 1
ATOM 1527 N N . SER A 1 199 ? 6.273 -20.820 -17.931 1.00 38.16 199 SER A N 1
ATOM 1528 C CA . SER A 1 199 ? 6.513 -21.738 -16.821 1.00 38.16 199 SER A CA 1
ATOM 1529 C C . SER A 1 199 ? 5.182 -22.080 -16.143 1.00 38.16 199 SER A C 1
ATOM 1531 O O . SER A 1 199 ? 4.631 -21.338 -15.341 1.00 38.16 199 SER A O 1
ATOM 1533 N N . THR A 1 200 ? 4.654 -23.263 -16.438 1.00 33.78 200 THR A N 1
ATOM 1534 C CA . THR A 1 200 ? 3.485 -23.866 -15.776 1.00 33.78 200 THR A CA 1
ATOM 1535 C C . THR A 1 200 ? 3.804 -24.458 -14.395 1.00 33.78 200 THR A C 1
ATOM 1537 O O . THR A 1 200 ? 3.158 -25.407 -13.961 1.00 33.78 200 THR A O 1
ATOM 1540 N N . ARG A 1 201 ? 4.784 -23.923 -13.656 1.00 31.23 201 ARG A N 1
ATOM 1541 C CA . ARG A 1 201 ? 5.128 -24.417 -12.308 1.00 31.23 201 ARG A CA 1
ATOM 1542 C C . ARG A 1 201 ? 4.998 -23.342 -11.239 1.00 31.23 201 ARG A C 1
ATOM 1544 O O . ARG A 1 201 ? 5.966 -22.963 -10.596 1.00 31.23 201 ARG A O 1
ATOM 1551 N N . CYS A 1 202 ? 3.757 -22.943 -10.982 1.00 29.03 202 CYS A N 1
ATOM 1552 C CA . CYS A 1 202 ? 3.338 -22.663 -9.613 1.00 29.03 202 CYS A CA 1
ATOM 1553 C C . CYS A 1 202 ? 2.853 -23.978 -8.995 1.00 29.03 202 CYS A C 1
ATOM 1555 O O . CYS A 1 202 ? 1.688 -24.341 -9.116 1.00 29.03 202 CYS A O 1
ATOM 1557 N N . THR A 1 203 ? 3.747 -24.701 -8.329 1.00 28.22 203 THR A N 1
ATOM 1558 C CA . THR A 1 203 ? 3.352 -25.682 -7.311 1.00 28.22 203 THR A CA 1
ATOM 1559 C C . THR A 1 203 ? 4.093 -25.321 -6.032 1.00 28.22 203 THR A C 1
ATOM 1561 O O . THR A 1 203 ? 5.325 -25.320 -6.056 1.00 28.22 203 THR A O 1
ATOM 1564 N N . PRO A 1 204 ? 3.395 -24.987 -4.933 1.00 31.17 204 PRO A N 1
ATOM 1565 C CA . PRO A 1 204 ? 4.050 -24.669 -3.676 1.00 31.17 204 PRO A CA 1
ATOM 1566 C C . PRO A 1 204 ? 4.639 -25.958 -3.097 1.00 31.17 204 PRO A C 1
ATOM 1568 O O . PRO A 1 204 ? 3.902 -26.863 -2.708 1.00 31.17 204 PRO A O 1
ATOM 1571 N N . SER A 1 205 ? 5.968 -26.063 -3.051 1.00 30.19 205 SER A N 1
ATOM 1572 C CA . SER A 1 205 ? 6.638 -27.142 -2.327 1.00 30.19 205 SER A CA 1
ATOM 1573 C C . SER A 1 205 ? 6.471 -26.900 -0.830 1.00 30.19 205 SER A C 1
ATOM 1575 O O . SER A 1 205 ? 7.133 -26.057 -0.226 1.00 30.19 205 SER A O 1
ATOM 1577 N N . THR A 1 206 ? 5.534 -27.626 -0.240 1.00 38.50 206 THR A N 1
ATOM 1578 C CA . THR A 1 206 ? 5.360 -27.744 1.203 1.00 38.50 206 THR A CA 1
ATOM 1579 C C . THR A 1 206 ? 6.410 -28.719 1.715 1.00 38.50 206 THR A C 1
ATOM 1581 O O . THR A 1 206 ? 6.206 -29.920 1.617 1.00 38.50 206 THR A O 1
ATOM 1584 N N . THR A 1 207 ? 7.516 -28.222 2.261 1.00 27.94 207 THR A N 1
ATOM 1585 C CA . THR A 1 207 ? 8.344 -28.974 3.219 1.00 27.94 207 THR A CA 1
ATOM 1586 C C . THR A 1 207 ? 9.176 -27.990 4.032 1.00 27.94 207 THR A C 1
ATOM 1588 O O . THR A 1 207 ? 10.214 -27.519 3.576 1.00 27.94 207 THR A O 1
ATOM 1591 N N . TRP A 1 208 ? 8.696 -27.686 5.236 1.00 30.16 208 TRP A N 1
ATOM 1592 C CA . TRP A 1 208 ? 9.543 -27.274 6.350 1.00 30.16 208 TRP A CA 1
ATOM 1593 C C . TRP A 1 208 ? 9.928 -28.549 7.102 1.00 30.16 208 TRP A C 1
ATOM 1595 O O . TRP A 1 208 ? 9.040 -29.296 7.519 1.00 30.16 208 TRP A O 1
ATOM 1605 N N . ALA A 1 209 ? 11.227 -28.793 7.235 1.00 31.45 209 ALA A N 1
ATOM 1606 C CA . ALA A 1 209 ? 11.825 -29.687 8.218 1.00 31.45 209 ALA A CA 1
ATOM 1607 C C . ALA A 1 209 ? 12.943 -28.909 8.914 1.00 31.45 209 ALA A C 1
ATOM 1609 O O . ALA A 1 209 ? 13.633 -28.146 8.199 1.00 31.45 209 ALA A O 1
#

Mean predicted aligned error: 7.45 Å

Nearest PDB structures (foldseek):
  5ino-assembly1_A  TM=7.202E-01  e=3.855E-04  Homo sapiens
  3l1w-assembly2_D  TM=5.592E-01  e=2.363E-02  Enterococcus faecalis
  8x70-assembly3_C  TM=7.970E-01  e=1.204E+00  Homo sapiens
  8soj-assembly1_B  TM=4.361E-01  e=1.204E+00  Enterovirus A71
  3fqd-assembly1_B  TM=3.540E-01  e=2.226E+00  Schizosaccharomyces pombe